Protein AF-0000000080309034 (afdb_homodimer)

Radius of gyration: 17.46 Å; Cα contacts (8 Å, |Δi|>4): 493; chains: 2; bounding box: 35×49×40 Å

InterPro domains:
  IPR032710 NTF2-like domain superfamily [SSF54427] (5-115)
  IPR037401 SnoaL-like domain [PF12680] (10-93)

Sequence (236 aa):
MDQPHADAFAREWIEAWNAQDLDRILAHWADECVFASPRIVTVMGDPSGTVRGKEALRAYWSRALASAPQLRFELDAVYVGVDCVVIGYRNHRGQRCAEWLRLDGEGRAVEGRASYAGMDQPHADAFAREWIEAWNAQDLDRILAHWADECVFASPRIVTVMGDPSGTVRGKEALRAYWSRALASAPQLRFELDAVYVGVDCVVIGYRNHRGQRCAEWLRLDGEGRAVEGRASYAG

Nearest PDB structures (foldseek):
  3h3h-assembly1_B  TM=9.645E-01  e=1.960E-16  Burkholderia thailandensis E264
  3h3h-assembly1_A  TM=9.516E-01  e=3.047E-16  Burkholderia thailandensis E264
  6hnn-assembly2_D  TM=7.877E-01  e=1.216E-06  Streptomyces antibioticus
  6hnm-assembly1_A  TM=7.679E-01  e=1.142E-06  Streptomyces antibioticus
  2xh9-assembly2_B  TM=5.880E-01  e=3.495E-02  Streptomyces clavuligerus

Foldseek 3Di:
DDDVVQVVVLVQCQVCVQVLPLVSNLVQADQFAKEAEPVCCVVVVDPVRMFTGSVSVSVVSVVVCVVCVPWHWAWDDWDDDDQKIWTWIAIPVRWIKIKIFRADPVNHGRYIYIDTDD/DDDVVQVVVLVQCQVCVQVLPLVSNLVQADQFAKEAEPVCCVVVVDPVRMDTGSVSVSVVSVVVCVVCVPWHWAWDDWDDDDQKIWTWIAIPVRWIKIKIFRADPVNHGRYIYIDTDD

Solvent-accessible surface area (backbone atoms only — not comparable to full-atom values): 11969 Å² total; per-residue (Å²): 117,56,47,71,60,50,48,51,51,50,50,51,50,43,49,22,55,50,65,67,35,63,69,61,50,51,66,45,40,34,66,73,26,36,39,31,22,57,60,38,28,71,75,68,66,38,86,79,15,62,43,64,28,44,67,49,44,49,55,51,51,52,53,54,48,70,73,36,86,71,55,37,60,44,85,70,48,56,21,46,24,64,53,29,38,37,42,31,29,28,39,70,83,65,43,44,35,39,36,41,32,35,38,48,99,85,66,24,27,40,34,38,39,38,21,39,38,111,118,55,49,70,60,50,48,52,50,50,50,50,51,43,49,22,56,50,64,65,35,63,69,61,50,52,65,44,40,33,66,74,24,38,39,31,21,57,61,39,27,72,75,69,66,37,85,78,15,63,42,64,28,44,68,50,44,49,56,51,50,52,52,53,48,69,75,37,82,72,56,36,63,44,84,70,50,57,21,47,25,62,54,30,38,37,43,30,28,28,40,70,84,65,44,44,34,38,38,40,32,36,38,47,98,85,66,23,27,40,33,36,39,37,23,39,39,110

Organism: NCBI:txid927083

Secondary structure (DSSP, 8-state):
--HHHHHHHHHHHHHHHHTT-HHHHHTTEEEEEEEE-HHHHHHH--TT-EEESHHHHHHHHHHHHHT-TT---EEEEEEE-SSEEEEEEE-TT--EEEEEEEE-TTS-EEEEEEEE--/--HHHHHHHHHHHHHHHHTT-HHHHHTTEEEEEEEE-HHHHHHH--TT-EEESHHHHHHHHHHHHHT-TT---EEEEEEE-SSEEEEEEE-TT--EEEEEEEE-TTS-EEEEEEEE--

pLDDT: mean 97.21, std 2.84, range [85.88, 98.94]

Structure (mmCIF, N/CA/C/O backbone):
data_AF-0000000080309034-model_v1
#
loop_
_entity.id
_entity.type
_entity.pdbx_description
1 polymer 'SnoaL-like domain-containing protein'
#
loop_
_atom_site.group_PDB
_atom_site.id
_atom_site.type_symbol
_atom_site.label_atom_id
_atom_site.label_alt_id
_atom_site.label_comp_id
_atom_site.label_asym_id
_atom_site.label_entity_id
_atom_site.label_seq_id
_atom_site.pdbx_PDB_ins_code
_atom_site.Cartn_x
_atom_site.Cartn_y
_atom_site.Cartn_z
_atom_site.occupancy
_atom_site.B_iso_or_equiv
_atom_site.auth_seq_id
_atom_site.auth_comp_id
_atom_site.auth_asym_id
_atom_site.auth_atom_id
_atom_site.pdbx_PDB_model_num
ATOM 1 N N . MET A 1 1 ? 14.969 0.553 -4.496 1 88.56 1 MET A N 1
ATOM 2 C CA . MET A 1 1 ? 15.406 0.792 -3.125 1 88.56 1 MET A CA 1
ATOM 3 C C . MET A 1 1 ? 15.469 -0.514 -2.34 1 88.56 1 MET A C 1
ATOM 5 O O . MET A 1 1 ? 14.586 -1.361 -2.465 1 88.56 1 MET A O 1
ATOM 9 N N . ASP A 1 2 ? 16.594 -0.602 -1.511 1 94.38 2 ASP A N 1
ATOM 10 C CA . ASP A 1 2 ? 16.688 -1.812 -0.7 1 94.38 2 ASP A CA 1
ATOM 11 C C . ASP A 1 2 ? 16.109 -1.584 0.696 1 94.38 2 ASP A C 1
ATOM 13 O O . ASP A 1 2 ? 15.695 -0.474 1.025 1 94.38 2 ASP A O 1
ATOM 17 N N . GLN A 1 3 ? 16.016 -2.627 1.528 1 97.44 3 GLN A N 1
ATOM 18 C CA . GLN A 1 3 ? 15.312 -2.611 2.807 1 97.44 3 GLN A CA 1
ATOM 19 C C . GLN A 1 3 ? 15.938 -1.611 3.771 1 97.44 3 GLN A C 1
ATOM 21 O O . GLN A 1 3 ? 15.234 -0.812 4.391 1 97.44 3 GLN A O 1
ATOM 26 N N . PRO A 1 4 ? 17.266 -1.543 3.912 1 97.69 4 PRO A N 1
ATOM 27 C CA . PRO A 1 4 ? 17.828 -0.576 4.852 1 97.69 4 PRO A CA 1
ATOM 28 C C . PRO A 1 4 ? 17.5 0.869 4.488 1 97.69 4 PRO A C 1
ATOM 30 O O . PRO A 1 4 ? 17.203 1.68 5.371 1 97.69 4 PRO A O 1
ATOM 33 N N . HIS A 1 5 ? 17.531 1.176 3.225 1 97.12 5 HIS A N 1
ATOM 34 C CA . HIS A 1 5 ? 17.188 2.527 2.791 1 97.12 5 HIS A CA 1
ATOM 35 C C . HIS A 1 5 ? 15.711 2.83 3.037 1 97.12 5 HIS A C 1
ATOM 37 O O . HIS A 1 5 ? 15.359 3.936 3.451 1 97.12 5 HIS A O 1
ATOM 43 N N . ALA A 1 6 ? 14.852 1.813 2.771 1 98.31 6 ALA A N 1
ATOM 44 C CA . ALA A 1 6 ? 13.422 1.987 3.025 1 98.31 6 ALA A CA 1
ATOM 45 C C . ALA A 1 6 ? 13.148 2.191 4.512 1 98.31 6 ALA A C 1
ATOM 47 O O . ALA A 1 6 ? 12.312 3.012 4.891 1 98.31 6 ALA A O 1
ATOM 48 N N . ASP A 1 7 ? 13.891 1.434 5.344 1 98.44 7 ASP A N 1
ATOM 49 C CA . ASP A 1 7 ? 13.734 1.577 6.789 1 98.44 7 ASP A CA 1
ATOM 50 C C . ASP A 1 7 ? 14.125 2.98 7.246 1 98.44 7 ASP A C 1
ATOM 52 O O . ASP A 1 7 ? 13.43 3.594 8.055 1 98.44 7 ASP A O 1
ATOM 56 N N . ALA A 1 8 ? 15.219 3.453 6.758 1 98.19 8 ALA A N 1
ATOM 57 C CA . ALA A 1 8 ? 15.672 4.793 7.113 1 98.19 8 ALA A CA 1
ATOM 58 C C . ALA A 1 8 ? 14.664 5.852 6.664 1 98.19 8 ALA A C 1
ATOM 60 O O . ALA A 1 8 ? 14.359 6.781 7.418 1 98.19 8 ALA A O 1
ATOM 61 N N . PHE A 1 9 ? 14.188 5.676 5.469 1 98.44 9 PHE A N 1
ATOM 62 C CA . PHE A 1 9 ? 13.172 6.574 4.941 1 98.44 9 PHE A CA 1
ATOM 63 C C . PHE A 1 9 ? 11.945 6.59 5.848 1 98.44 9 PHE A C 1
ATOM 65 O O . PHE A 1 9 ? 11.469 7.66 6.238 1 98.44 9 PHE A O 1
ATOM 72 N N . ALA A 1 10 ? 11.43 5.441 6.211 1 98.81 10 ALA A N 1
ATOM 73 C CA . ALA A 1 10 ? 10.219 5.324 7.02 1 98.81 10 ALA A CA 1
ATOM 74 C C . ALA A 1 10 ? 10.43 5.906 8.414 1 98.81 10 ALA A C 1
ATOM 76 O O . ALA A 1 10 ? 9.531 6.543 8.969 1 98.81 10 ALA A O 1
ATOM 77 N N . ARG A 1 11 ? 11.586 5.645 8.969 1 98.62 11 ARG A N 1
ATOM 78 C CA . ARG A 1 11 ? 11.875 6.199 10.289 1 98.62 11 ARG A CA 1
ATOM 79 C C . ARG A 1 11 ? 11.875 7.723 10.25 1 98.62 11 ARG A C 1
ATOM 81 O O . ARG A 1 11 ? 11.312 8.367 11.141 1 98.62 11 ARG A O 1
ATOM 88 N N . GLU A 1 12 ? 12.539 8.281 9.242 1 98.5 12 GLU A N 1
ATOM 89 C CA . GLU A 1 12 ? 12.539 9.727 9.094 1 98.5 12 GLU A CA 1
ATOM 90 C C . GLU A 1 12 ? 11.133 10.266 8.852 1 98.5 12 GLU A C 1
ATOM 92 O O . GLU A 1 12 ? 10.766 11.32 9.367 1 98.5 12 GLU A O 1
ATOM 97 N N . TRP A 1 13 ? 10.375 9.547 8.07 1 98.56 13 TRP A N 1
ATOM 98 C CA . TRP A 1 13 ? 8.977 9.883 7.82 1 98.56 13 TRP A CA 1
ATOM 99 C C . TRP A 1 13 ? 8.188 9.953 9.125 1 98.56 13 TRP A C 1
ATOM 101 O O . TRP A 1 13 ? 7.551 10.969 9.414 1 98.56 13 TRP A O 1
ATOM 111 N N . ILE A 1 14 ? 8.297 8.953 9.914 1 98.81 14 ILE A N 1
ATOM 112 C CA . ILE A 1 14 ? 7.594 8.875 11.195 1 98.81 14 ILE A CA 1
ATOM 113 C C . ILE A 1 14 ? 8.055 10.008 12.109 1 98.81 14 ILE A C 1
ATOM 115 O O . ILE A 1 14 ? 7.23 10.672 12.742 1 98.81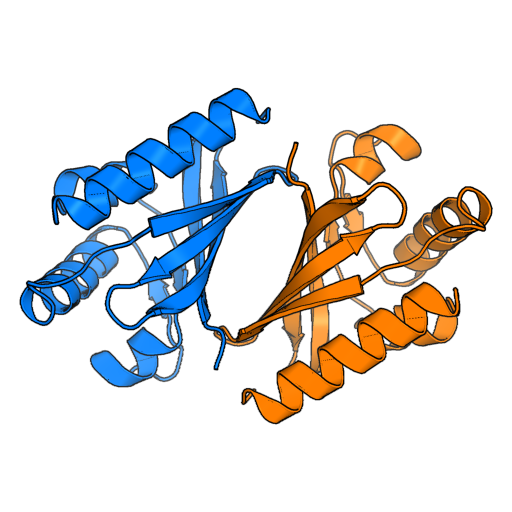 14 ILE A O 1
ATOM 119 N N . GLU A 1 15 ? 9.336 10.234 12.148 1 98.69 15 GLU A N 1
ATOM 120 C CA . GLU A 1 15 ? 9.883 11.281 13 1 98.69 15 GLU A CA 1
ATOM 121 C C . GLU A 1 15 ? 9.367 12.656 12.586 1 98.69 15 GLU A C 1
ATOM 123 O O . GLU A 1 15 ? 9.047 13.492 13.438 1 98.69 15 GLU A O 1
ATOM 128 N N . ALA A 1 16 ? 9.312 12.898 11.297 1 98.75 16 ALA A N 1
ATOM 129 C CA . ALA A 1 16 ? 8.828 14.188 10.805 1 98.75 16 ALA A CA 1
ATOM 130 C C . ALA A 1 16 ? 7.379 14.422 11.211 1 98.75 16 ALA A C 1
ATOM 132 O O . ALA A 1 16 ? 7.02 15.516 11.656 1 98.75 16 ALA A O 1
ATOM 133 N N . TRP A 1 17 ? 6.539 13.438 11.07 1 98.69 17 TRP A N 1
ATOM 134 C CA . TRP A 1 17 ? 5.137 13.539 11.461 1 98.69 17 TRP A CA 1
ATOM 135 C C . TRP A 1 17 ? 5.004 13.719 12.969 1 98.69 17 TRP A C 1
ATOM 137 O O . TRP A 1 17 ? 4.238 14.562 13.445 1 98.69 17 TRP A O 1
ATOM 147 N N . ASN A 1 18 ? 5.773 12.93 13.719 1 98.69 18 ASN A N 1
ATOM 148 C CA . ASN A 1 18 ? 5.699 13.008 15.18 1 98.69 18 ASN A CA 1
ATOM 149 C C . ASN A 1 18 ? 6.195 14.352 15.695 1 98.69 18 ASN A C 1
ATOM 151 O O . ASN A 1 18 ? 5.723 14.836 16.719 1 98.69 18 ASN A O 1
ATOM 155 N N . ALA A 1 19 ? 7.105 14.945 14.977 1 98.38 19 ALA A N 1
ATOM 156 C CA . ALA A 1 19 ? 7.586 16.281 15.312 1 98.38 19 ALA A CA 1
ATOM 157 C C . ALA A 1 19 ? 6.617 17.359 14.828 1 98.38 19 ALA A C 1
ATOM 159 O O . ALA A 1 19 ? 6.773 18.531 15.148 1 98.38 19 ALA A O 1
ATOM 160 N N . GLN A 1 20 ? 5.645 16.969 14.031 1 98.19 20 GLN A N 1
ATOM 161 C CA . GLN A 1 20 ? 4.711 17.875 13.367 1 98.19 20 GLN A CA 1
ATOM 162 C C . GLN A 1 20 ? 5.449 18.969 12.602 1 98.19 20 GLN A C 1
ATOM 164 O O . GLN A 1 20 ? 5.055 20.141 12.648 1 98.19 20 GLN A O 1
ATOM 169 N N . ASP A 1 21 ? 6.566 18.578 12.062 1 98.38 21 ASP A N 1
ATOM 170 C CA . ASP A 1 21 ? 7.402 19.469 11.266 1 98.38 21 ASP A CA 1
ATOM 171 C C . ASP A 1 21 ? 6.996 19.422 9.789 1 98.38 21 ASP A C 1
ATOM 173 O O . ASP A 1 21 ? 7.453 18.562 9.039 1 98.38 21 ASP A O 1
ATOM 177 N N . LEU A 1 22 ? 6.168 20.391 9.422 1 98.44 22 LEU A N 1
ATOM 178 C CA . LEU A 1 22 ? 5.551 20.391 8.102 1 98.44 22 LEU A CA 1
ATOM 179 C C . LEU A 1 22 ? 6.609 20.469 7.008 1 98.44 22 LEU A C 1
ATOM 181 O O . LEU A 1 22 ? 6.492 19.797 5.973 1 98.44 22 LEU A O 1
ATOM 185 N N . ASP A 1 23 ? 7.633 21.281 7.195 1 98.56 23 ASP A N 1
ATOM 186 C CA . ASP A 1 23 ? 8.695 21.391 6.195 1 98.56 23 ASP A CA 1
ATOM 187 C C . ASP A 1 23 ? 9.406 20.047 6.008 1 98.56 23 ASP A C 1
ATOM 189 O O . ASP A 1 23 ? 9.703 19.641 4.879 1 98.56 23 ASP A O 1
ATOM 193 N N . ARG A 1 24 ? 9.688 19.344 7.078 1 98.56 24 ARG A N 1
ATOM 194 C CA . ARG A 1 24 ? 10.328 18.031 7.008 1 98.56 24 ARG A CA 1
ATOM 195 C C . ARG A 1 24 ? 9.406 17.016 6.34 1 98.56 24 ARG A C 1
ATOM 197 O O . ARG A 1 24 ? 9.867 16.172 5.559 1 98.56 24 ARG A O 1
ATOM 204 N N . ILE A 1 25 ? 8.133 17.078 6.656 1 98.81 25 ILE A N 1
ATOM 205 C CA . ILE A 1 25 ? 7.152 16.188 6.031 1 98.81 25 ILE A CA 1
ATOM 206 C C . ILE A 1 25 ? 7.141 16.422 4.523 1 98.81 25 ILE A C 1
ATOM 208 O O . ILE A 1 25 ? 7.266 15.477 3.74 1 98.81 25 ILE A O 1
ATOM 212 N N . LEU A 1 26 ? 7.113 17.688 4.102 1 98.81 26 LEU A N 1
ATOM 213 C CA . LEU A 1 26 ? 6.965 18.047 2.691 1 98.81 26 LEU A CA 1
ATOM 214 C C . LEU A 1 26 ? 8.266 17.781 1.931 1 98.81 26 LEU A C 1
ATOM 216 O O . LEU A 1 26 ? 8.25 17.641 0.707 1 98.81 26 LEU A O 1
ATOM 220 N N . ALA A 1 27 ? 9.383 17.719 2.625 1 98.56 27 ALA A N 1
ATOM 221 C CA . ALA A 1 27 ? 10.672 17.453 1.987 1 98.56 27 ALA A CA 1
ATOM 222 C C . ALA A 1 27 ? 10.695 16.047 1.382 1 98.56 27 ALA A C 1
ATOM 224 O O . ALA A 1 27 ? 11.516 15.766 0.502 1 98.56 27 ALA A O 1
ATOM 225 N N . HIS A 1 28 ? 9.805 15.148 1.815 1 98.69 28 HIS A N 1
ATOM 226 C CA . HIS A 1 28 ? 9.727 13.797 1.273 1 98.69 28 HIS A CA 1
ATOM 227 C C . HIS A 1 28 ? 9.016 13.789 -0.076 1 98.69 28 HIS A C 1
ATOM 229 O O . HIS A 1 28 ? 8.969 12.758 -0.752 1 98.69 28 HIS A O 1
ATOM 235 N N . TRP A 1 29 ? 8.484 14.922 -0.47 1 98.88 29 TRP A N 1
ATOM 236 C CA . TRP A 1 29 ? 7.59 14.945 -1.622 1 98.88 29 TRP A CA 1
ATOM 237 C C . TRP A 1 29 ? 8.203 15.734 -2.773 1 98.88 29 TRP A C 1
ATOM 239 O O . TRP A 1 29 ? 8.898 16.734 -2.551 1 98.88 29 TRP A O 1
ATOM 249 N N . ALA A 1 30 ? 7.973 15.289 -3.994 1 98.88 30 ALA A N 1
ATOM 250 C CA . ALA A 1 30 ? 8.273 16.078 -5.188 1 98.88 30 ALA A CA 1
ATOM 251 C C . ALA A 1 30 ? 7.301 17.25 -5.332 1 98.88 30 ALA A C 1
ATOM 253 O O . ALA A 1 30 ? 6.211 17.234 -4.758 1 98.88 30 ALA A O 1
ATOM 254 N N . ASP A 1 31 ? 7.691 18.266 -6.117 1 98.38 31 ASP A N 1
ATOM 255 C CA . ASP A 1 31 ? 6.816 19.422 -6.312 1 98.38 31 ASP A CA 1
ATOM 256 C C . ASP A 1 31 ? 5.523 19.016 -7.016 1 98.38 31 ASP A C 1
ATOM 258 O O . ASP A 1 31 ? 4.441 19.469 -6.645 1 98.38 31 ASP A O 1
ATOM 262 N N . GLU A 1 32 ? 5.75 18.219 -8.039 1 98.5 32 GLU A N 1
ATOM 263 C CA . GLU A 1 32 ? 4.586 17.641 -8.695 1 98.5 32 GLU A CA 1
ATOM 264 C C . GLU A 1 32 ? 4.211 16.281 -8.086 1 98.5 32 GLU A C 1
ATOM 266 O O . GLU A 1 32 ? 4.879 15.281 -8.336 1 98.5 32 GLU A O 1
ATOM 271 N N . CYS A 1 33 ? 3.256 16.281 -7.246 1 98.81 33 CYS A N 1
ATOM 272 C CA . CYS A 1 33 ? 2.852 15.078 -6.527 1 98.81 33 CYS A CA 1
ATOM 273 C C . CYS A 1 33 ? 1.334 15 -6.398 1 98.81 33 CYS A C 1
ATOM 275 O O . CYS A 1 33 ? 0.634 15.977 -6.672 1 98.81 33 CYS A O 1
ATOM 277 N N . VAL A 1 34 ? 0.831 13.859 -6.156 1 98.81 34 VAL A N 1
ATOM 278 C CA . VAL A 1 34 ? -0.578 13.602 -5.879 1 98.81 34 VAL A CA 1
ATOM 279 C C . VAL A 1 34 ? -0.711 12.797 -4.586 1 98.81 34 VAL A C 1
ATOM 281 O O . VAL A 1 34 ? 0.05 11.859 -4.352 1 98.81 34 VAL A O 1
ATOM 284 N N . PHE A 1 35 ? -1.631 13.195 -3.744 1 98.81 35 PHE A N 1
ATOM 285 C CA . PHE A 1 35 ? -1.923 12.492 -2.498 1 98.81 35 PHE A CA 1
ATOM 286 C C . PHE A 1 35 ? -3.418 12.227 -2.363 1 98.81 35 PHE A C 1
ATOM 288 O O . PHE A 1 35 ? -4.234 13.117 -2.613 1 98.81 35 PHE A O 1
ATOM 295 N N . ALA A 1 36 ? -3.797 11.023 -2.025 1 98.56 36 ALA A N 1
ATOM 296 C CA . ALA A 1 36 ? -5.199 10.672 -1.816 1 98.56 36 ALA A CA 1
ATOM 297 C C . ALA A 1 36 ? -5.41 10.055 -0.437 1 98.56 36 ALA A C 1
ATOM 299 O O . ALA A 1 36 ? -4.582 9.273 0.033 1 98.56 36 ALA A O 1
ATOM 300 N N . SER A 1 37 ? -6.434 10.383 0.195 1 98.19 37 SER A N 1
ATOM 301 C CA . SER A 1 37 ? -6.82 9.867 1.503 1 98.19 37 SER A CA 1
ATOM 302 C C . SER A 1 37 ? -8.328 9.992 1.725 1 98.19 37 SER A C 1
ATOM 304 O O . SER A 1 37 ? -8.93 11.008 1.362 1 98.19 37 SER A O 1
ATOM 306 N N . PRO A 1 38 ? -8.906 8.984 2.379 1 96.75 38 PRO A N 1
ATOM 307 C CA . PRO A 1 38 ? -10.305 9.148 2.783 1 96.75 38 PRO A CA 1
ATOM 308 C C . PRO A 1 38 ? -10.516 10.352 3.699 1 96.75 38 PRO A C 1
ATOM 310 O O . PRO A 1 38 ? -11.609 10.922 3.725 1 96.75 38 PRO A O 1
ATOM 313 N N . ARG A 1 39 ? -9.492 10.734 4.387 1 95.75 39 ARG A N 1
ATOM 314 C CA . ARG A 1 39 ? -9.609 11.844 5.328 1 95.75 39 ARG A CA 1
ATOM 315 C C . ARG A 1 39 ? -9.797 13.164 4.594 1 95.75 39 ARG A C 1
ATOM 317 O O . ARG A 1 39 ? -10.383 14.102 5.137 1 95.75 39 ARG A O 1
ATOM 324 N N . ILE A 1 40 ? -9.281 13.258 3.383 1 96.56 40 ILE A N 1
ATOM 325 C CA . ILE A 1 40 ? -9.43 14.469 2.59 1 96.56 40 ILE A CA 1
ATOM 326 C C . ILE A 1 40 ? -10.906 14.695 2.268 1 96.56 40 ILE A C 1
ATOM 328 O O . ILE A 1 40 ? -11.391 15.828 2.281 1 96.56 40 ILE A O 1
ATOM 332 N N . VAL A 1 41 ? -11.609 13.625 2.004 1 88.62 41 VAL A N 1
ATOM 333 C CA . VAL A 1 41 ? -13.047 13.719 1.755 1 88.62 41 VAL A CA 1
ATOM 334 C C . VAL A 1 41 ? -13.742 14.305 2.98 1 88.62 41 VAL A C 1
ATOM 336 O O . VAL A 1 41 ? -14.555 15.227 2.857 1 88.62 41 VAL A O 1
ATOM 339 N N . THR A 1 42 ? -13.344 13.844 4.137 1 85.88 42 THR A N 1
ATOM 340 C CA . THR A 1 42 ? -14 14.242 5.379 1 85.88 42 THR A CA 1
ATOM 341 C C . THR A 1 42 ? -13.57 15.648 5.789 1 85.88 42 THR A C 1
ATOM 343 O O . THR A 1 42 ? -14.398 16.453 6.227 1 85.88 42 THR A O 1
ATOM 346 N N . VAL A 1 43 ? -12.305 15.969 5.652 1 85.88 43 VAL A N 1
ATOM 347 C CA . VAL A 1 43 ? -11.734 17.203 6.188 1 85.88 43 VAL A CA 1
ATOM 348 C C . VAL A 1 43 ? -12.008 18.359 5.223 1 85.88 43 VAL A C 1
ATOM 350 O O . VAL A 1 43 ? -12.336 19.469 5.648 1 85.88 43 VAL A O 1
ATOM 353 N N . MET A 1 44 ? -11.898 18.078 3.873 1 89 44 MET A N 1
ATOM 354 C CA . MET A 1 44 ? -11.961 19.156 2.887 1 89 44 MET A CA 1
ATOM 355 C C . MET A 1 44 ? -13.289 19.141 2.145 1 89 44 MET A C 1
ATOM 357 O O . MET A 1 44 ? -13.594 20.062 1.379 1 89 44 MET A O 1
ATOM 361 N N . GLY A 1 45 ? -14.07 18.094 2.34 1 88 45 GLY A N 1
ATOM 362 C CA . GLY A 1 45 ? -15.305 17.969 1.587 1 88 45 GLY A CA 1
ATOM 363 C C . GLY A 1 45 ? -15.078 17.75 0.102 1 88 45 GLY A C 1
ATOM 364 O O . GLY A 1 45 ? -15.953 18.062 -0.714 1 88 45 GLY A O 1
ATOM 365 N N . ASP A 1 46 ? -13.922 17.438 -0.325 1 91.94 46 ASP A N 1
ATOM 366 C CA . ASP A 1 46 ? -13.578 17.125 -1.711 1 91.94 46 ASP A CA 1
ATOM 367 C C . ASP A 1 46 ? -13.836 15.648 -2.02 1 91.94 46 ASP A C 1
ATOM 369 O O . ASP A 1 46 ? -13.086 14.781 -1.568 1 91.94 46 ASP A O 1
ATOM 373 N N . PRO A 1 47 ? -14.766 15.344 -2.83 1 91.56 47 PRO A N 1
ATOM 374 C CA . PRO A 1 47 ? -15.156 13.945 -3.049 1 91.56 47 PRO A CA 1
ATOM 375 C C . PRO A 1 47 ? -14.07 13.141 -3.76 1 91.56 47 PRO A C 1
ATOM 377 O O . PRO A 1 47 ? -14.094 11.906 -3.717 1 91.56 47 PRO A O 1
ATOM 380 N N . SER A 1 48 ? -13.141 13.773 -4.438 1 94.56 48 SER A N 1
ATOM 381 C CA . SER A 1 48 ? -12.07 13.047 -5.102 1 94.56 48 SER A CA 1
ATOM 382 C C . SER A 1 48 ? -11.117 12.422 -4.09 1 94.56 48 SER A C 1
ATOM 384 O O . SER A 1 48 ? -10.398 11.477 -4.41 1 94.56 48 SER A O 1
ATOM 386 N N . GLY A 1 49 ? -11.102 13.039 -2.896 1 97.88 49 GLY A N 1
ATOM 387 C CA . GLY A 1 49 ? -10.164 12.594 -1.875 1 97.88 49 GLY A CA 1
ATOM 388 C C . GLY A 1 49 ? -8.711 12.805 -2.258 1 97.88 49 GLY A C 1
ATOM 389 O O . GLY A 1 49 ? -7.832 12.086 -1.783 1 97.88 49 GLY A O 1
ATOM 390 N N . THR A 1 50 ? -8.539 13.734 -3.164 1 98.19 50 THR A N 1
ATOM 391 C CA . THR A 1 50 ? -7.215 13.867 -3.754 1 98.19 50 THR A CA 1
ATOM 392 C C . THR A 1 50 ? -6.734 15.312 -3.695 1 98.19 50 THR A C 1
ATOM 394 O O . THR A 1 50 ? -7.512 16.234 -3.928 1 98.19 50 THR A O 1
ATOM 397 N N . VAL A 1 51 ? -5.488 15.477 -3.287 1 98.19 51 VAL A N 1
ATOM 398 C CA . VAL A 1 51 ? -4.777 16.75 -3.32 1 98.19 51 VAL A CA 1
ATOM 399 C C . VAL A 1 51 ? -3.637 16.688 -4.332 1 98.19 51 VAL A C 1
ATOM 401 O O . VAL A 1 51 ? -2.9 15.695 -4.379 1 98.19 51 VAL A O 1
ATOM 404 N N . ARG A 1 52 ? -3.475 17.766 -5.125 1 98.5 52 ARG A N 1
ATOM 405 C CA . ARG A 1 52 ? -2.426 17.797 -6.141 1 98.5 52 ARG A CA 1
ATOM 406 C C . ARG A 1 52 ? -1.469 18.953 -5.914 1 98.5 52 ARG A C 1
ATOM 408 O O . ARG A 1 52 ? -1.902 20.094 -5.723 1 98.5 52 ARG A O 1
ATOM 415 N N . GLY A 1 53 ? -0.163 18.547 -5.93 1 98.69 53 GLY A N 1
ATOM 416 C CA . GLY A 1 53 ? 0.89 19.547 -5.801 1 98.69 53 GLY A CA 1
ATOM 417 C C . GLY A 1 53 ? 1.318 19.781 -4.363 1 98.69 53 GLY A C 1
ATOM 418 O O . GLY A 1 53 ? 0.501 19.688 -3.445 1 98.69 53 GLY A O 1
ATOM 419 N N . LYS A 1 54 ? 2.545 20.172 -4.227 1 98.44 54 LYS A N 1
ATOM 420 C CA . LYS A 1 54 ? 3.154 20.297 -2.906 1 98.44 54 LYS A CA 1
ATOM 421 C C . LYS A 1 54 ? 2.537 21.453 -2.123 1 98.44 54 LYS A C 1
ATOM 423 O O . LYS A 1 54 ? 2.357 21.359 -0.908 1 98.44 54 LYS A O 1
ATOM 428 N N . GLU A 1 55 ? 2.197 22.5 -2.725 1 98.06 55 GLU A N 1
ATOM 429 C CA . GLU A 1 55 ? 1.6 23.641 -2.031 1 98.06 55 GLU A CA 1
ATOM 430 C C . GLU A 1 55 ? 0.216 23.297 -1.489 1 98.06 55 GLU A C 1
ATOM 432 O O . GLU A 1 55 ? -0.144 23.703 -0.383 1 98.06 55 GLU A O 1
ATOM 437 N N . ALA A 1 56 ? -0.55 22.594 -2.299 1 97.75 56 ALA A N 1
ATOM 438 C CA . ALA A 1 56 ? -1.856 22.141 -1.829 1 97.75 56 ALA A CA 1
ATOM 439 C C . ALA A 1 56 ? -1.714 21.156 -0.668 1 97.75 56 ALA A C 1
ATOM 441 O O . ALA A 1 56 ? -2.516 21.172 0.27 1 97.75 56 ALA A O 1
ATOM 442 N N . LEU A 1 57 ? -0.702 20.297 -0.721 1 98.19 57 LEU A N 1
ATOM 443 C CA . LEU A 1 57 ? -0.425 19.391 0.394 1 98.19 57 LEU A CA 1
ATOM 444 C C . LEU A 1 57 ? -0.087 20.188 1.655 1 98.19 57 LEU A C 1
ATOM 446 O O . LEU A 1 57 ? -0.542 19.844 2.748 1 98.19 57 LEU A O 1
ATOM 450 N N . ARG A 1 58 ? 0.736 21.234 1.47 1 98.44 58 ARG A N 1
ATOM 451 C CA . ARG A 1 58 ? 1.065 22.094 2.605 1 98.44 58 ARG A CA 1
ATOM 452 C C . ARG A 1 58 ? -0.198 22.625 3.268 1 98.44 58 ARG A C 1
ATOM 454 O O . ARG A 1 58 ? -0.335 22.578 4.492 1 98.44 58 ARG A O 1
ATOM 461 N N . ALA A 1 59 ? -1.057 23.125 2.449 1 97.25 59 ALA A N 1
ATOM 462 C CA . ALA A 1 59 ? -2.291 23.688 2.982 1 97.25 59 ALA A CA 1
ATOM 463 C C . ALA A 1 59 ? -3.117 22.641 3.707 1 97.25 59 ALA A C 1
ATOM 465 O O . ALA A 1 59 ? -3.604 22.875 4.816 1 97.25 59 ALA A O 1
ATOM 466 N N . TYR A 1 60 ? -3.273 21.531 3.148 1 97.44 60 TYR A N 1
ATOM 467 C CA . TYR A 1 60 ? -4.07 20.453 3.719 1 97.44 60 TYR A CA 1
ATOM 468 C C . TYR A 1 60 ? -3.465 19.969 5.027 1 97.44 60 TYR A C 1
ATOM 470 O O . TYR A 1 60 ? -4.156 19.875 6.043 1 97.44 60 TYR A O 1
ATOM 478 N N . TRP A 1 61 ? -2.141 19.609 5.035 1 97.62 61 TRP A N 1
ATOM 479 C CA . TRP A 1 61 ? -1.52 19.016 6.211 1 97.62 61 TRP A CA 1
ATOM 480 C C . TRP A 1 61 ? -1.312 20.062 7.305 1 97.62 61 TRP A C 1
ATOM 482 O O . TRP A 1 61 ? -1.261 19.719 8.492 1 97.62 61 TRP A O 1
ATOM 492 N N . SER A 1 62 ? -1.16 21.344 6.895 1 96.94 62 SER A N 1
ATOM 493 C CA . SER A 1 62 ? -1.157 22.406 7.91 1 96.94 62 SER A CA 1
ATOM 494 C C . SER A 1 62 ? -2.443 22.375 8.727 1 96.94 62 SER A C 1
ATOM 496 O O . SER A 1 62 ? -2.402 22.438 9.961 1 96.94 62 SER A O 1
ATOM 498 N N . ARG A 1 63 ? -3.537 22.234 8.062 1 94.75 63 ARG A N 1
ATOM 499 C CA . ARG A 1 63 ? -4.828 22.172 8.734 1 94.75 63 ARG A CA 1
ATOM 500 C C . ARG A 1 63 ? -4.961 20.891 9.555 1 94.75 63 ARG A C 1
ATOM 502 O O . ARG A 1 63 ? -5.43 20.922 10.688 1 94.75 63 ARG A O 1
ATOM 509 N N . ALA A 1 64 ? -4.609 19.781 8.969 1 94.25 64 ALA A N 1
ATOM 510 C CA . ALA A 1 64 ? -4.707 18.5 9.641 1 94.25 64 ALA A CA 1
ATOM 511 C C . ALA A 1 64 ? -3.885 18.484 10.93 1 94.25 64 ALA A C 1
ATOM 513 O O . ALA A 1 64 ? -4.363 18.031 11.969 1 94.25 64 ALA A O 1
ATOM 514 N N . LEU A 1 65 ? -2.652 18.969 10.844 1 96 65 LEU A N 1
ATOM 515 C CA . LEU A 1 65 ? -1.768 18.969 12.008 1 96 65 LEU A CA 1
ATOM 516 C C . LEU A 1 65 ? -2.281 19.922 13.078 1 96 65 LEU A C 1
ATOM 518 O O . LEU A 1 65 ? -2.18 19.625 14.273 1 96 65 LEU A O 1
ATOM 522 N N . ALA A 1 66 ? -2.842 21.062 12.656 1 95.19 66 ALA A N 1
ATOM 523 C CA . ALA A 1 66 ? -3.4 22.016 13.609 1 95.19 66 ALA A CA 1
ATOM 524 C C . ALA A 1 66 ? -4.539 21.391 14.406 1 95.19 66 ALA A C 1
ATOM 526 O O . ALA A 1 66 ? -4.738 21.719 15.578 1 95.19 66 ALA A O 1
ATOM 527 N N . SER A 1 67 ? -5.234 20.516 13.836 1 92.88 67 SER A N 1
ATOM 528 C CA . SER A 1 67 ? -6.398 19.906 14.469 1 92.88 67 SER A CA 1
ATOM 529 C C . SER A 1 67 ? -6 18.672 15.281 1 92.88 67 SER A C 1
ATOM 531 O O . SER A 1 67 ? -6.824 18.109 16 1 92.88 67 SER A O 1
ATOM 533 N N . ALA A 1 68 ? -4.793 18.234 15.242 1 94.25 68 ALA A N 1
ATOM 534 C CA . ALA A 1 68 ? -4.348 17.016 15.906 1 94.25 68 ALA A CA 1
ATOM 535 C C . ALA A 1 68 ? -3.033 17.234 16.641 1 94.25 68 ALA A C 1
ATOM 537 O O . ALA A 1 68 ? -2.029 16.578 16.344 1 94.25 68 ALA A O 1
ATOM 538 N N . PRO A 1 69 ? -3.008 18.062 17.688 1 94.06 69 PRO A N 1
ATOM 539 C CA . PRO A 1 69 ? -1.772 18.328 18.422 1 94.06 69 PRO A CA 1
ATOM 540 C C . PRO A 1 69 ? -1.224 17.094 19.125 1 94.06 69 PRO A C 1
ATOM 542 O O . PRO A 1 69 ? -0.053 17.062 19.516 1 94.06 69 PRO A O 1
ATOM 545 N N . GLN A 1 70 ? -2.076 16.078 19.234 1 96.19 70 GLN A N 1
ATOM 546 C CA . GLN A 1 70 ? -1.683 14.867 19.922 1 96.19 70 GLN A CA 1
ATOM 547 C C . GLN A 1 70 ? -1.247 13.789 18.938 1 96.19 70 GLN A C 1
ATOM 549 O O . GLN A 1 70 ? -1.058 12.625 19.312 1 96.19 70 GLN A O 1
ATOM 554 N N . LEU A 1 71 ? -1.072 14.125 17.734 1 97.56 71 LEU A N 1
ATOM 555 C CA . LEU A 1 71 ? -0.738 13.156 16.703 1 97.56 71 LEU A CA 1
ATOM 556 C C . LEU A 1 71 ? 0.54 12.398 17.047 1 97.56 71 LEU A C 1
ATOM 558 O O . LEU A 1 71 ? 1.537 13.008 17.438 1 97.56 71 LEU A O 1
ATOM 562 N N . ARG A 1 72 ? 0.491 11.086 16.875 1 98.56 72 ARG A N 1
ATOM 563 C CA . ARG A 1 72 ? 1.63 10.195 17.062 1 98.56 72 ARG A CA 1
ATOM 564 C C . ARG A 1 72 ? 1.51 8.953 16.188 1 98.56 72 ARG A C 1
ATOM 566 O O . ARG A 1 72 ? 0.458 8.312 16.156 1 98.56 72 ARG A O 1
ATOM 573 N N . PHE A 1 73 ? 2.549 8.695 15.539 1 98.75 73 PHE A N 1
ATOM 574 C CA . PHE A 1 73 ? 2.645 7.48 14.742 1 98.75 73 PHE A CA 1
ATOM 575 C C . PHE A 1 73 ? 3.666 6.52 15.352 1 98.75 73 PHE A C 1
ATOM 577 O O . PHE A 1 73 ? 4.738 6.941 15.789 1 98.75 73 PHE A O 1
ATOM 584 N N . GLU A 1 74 ? 3.32 5.332 15.453 1 98.81 74 GLU A N 1
ATOM 585 C CA . GLU A 1 74 ? 4.238 4.254 15.812 1 98.81 74 GLU A CA 1
ATOM 586 C C . GLU A 1 74 ? 4.461 3.309 1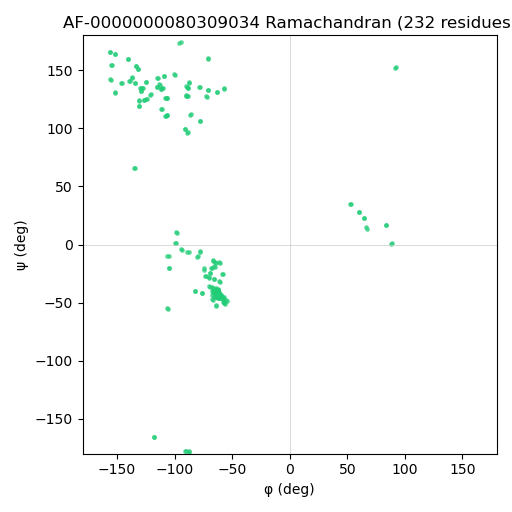4.633 1 98.81 74 GLU A C 1
ATOM 588 O O . GLU A 1 74 ? 3.52 2.672 14.156 1 98.81 74 GLU A O 1
ATOM 593 N N . LEU A 1 75 ? 5.688 3.268 14.18 1 98.81 75 LEU A N 1
ATOM 594 C CA . LEU A 1 75 ? 6.039 2.453 13.023 1 98.81 75 LEU A CA 1
ATOM 595 C C . LEU A 1 75 ? 5.805 0.973 13.305 1 98.81 75 LEU A C 1
ATOM 597 O O . LEU A 1 75 ? 6.172 0.477 14.375 1 98.81 75 LEU A O 1
ATOM 601 N N . ASP A 1 76 ? 5.152 0.298 12.438 1 98.5 76 ASP A N 1
ATOM 602 C CA . ASP A 1 76 ? 4.898 -1.133 12.562 1 98.5 76 ASP A CA 1
ATOM 603 C C . ASP A 1 76 ? 5.766 -1.937 11.602 1 98.5 76 ASP A C 1
ATOM 605 O O . ASP A 1 76 ? 6.52 -2.818 12.016 1 98.5 76 ASP A O 1
ATOM 609 N N . ALA A 1 77 ? 5.695 -1.631 10.32 1 98.31 77 ALA A N 1
ATOM 610 C CA . ALA A 1 77 ? 6.43 -2.385 9.312 1 98.31 77 ALA A CA 1
ATOM 611 C C . ALA A 1 77 ? 6.703 -1.528 8.078 1 98.31 77 ALA A C 1
ATOM 613 O O . ALA A 1 77 ? 6.02 -0.526 7.848 1 98.31 77 ALA A O 1
ATOM 614 N N . VAL A 1 78 ? 7.754 -1.864 7.359 1 98.88 78 VAL A N 1
ATOM 615 C CA . VAL A 1 78 ? 8.133 -1.229 6.105 1 98.88 78 VAL A CA 1
ATOM 616 C C . VAL A 1 78 ? 8.25 -2.285 5.004 1 98.88 78 VAL A C 1
ATOM 618 O O . VAL A 1 78 ? 8.938 -3.293 5.172 1 98.88 78 VAL A O 1
ATOM 621 N N . TYR A 1 79 ? 7.539 -2.088 3.9 1 98.88 79 TYR A N 1
ATOM 622 C CA . TYR A 1 79 ? 7.527 -3.012 2.771 1 98.88 79 TYR A CA 1
ATOM 623 C C . TYR A 1 79 ? 8.125 -2.363 1.529 1 98.88 79 TYR A C 1
ATOM 625 O O . TYR A 1 79 ? 7.773 -1.232 1.183 1 98.88 79 TYR A O 1
ATOM 633 N N . VAL A 1 80 ? 8.945 -3.074 0.853 1 98.69 80 VAL A N 1
ATOM 634 C CA . VAL A 1 80 ? 9.625 -2.547 -0.325 1 98.69 80 VAL A CA 1
ATOM 635 C C . VAL A 1 80 ? 9.023 -3.156 -1.588 1 98.69 80 VAL A C 1
ATOM 637 O O . VAL A 1 80 ? 8.859 -4.375 -1.681 1 98.69 80 VAL A O 1
ATOM 640 N N . GLY A 1 81 ? 8.586 -2.262 -2.529 1 98.25 81 GLY A N 1
ATOM 641 C CA . GLY A 1 81 ? 8.125 -2.658 -3.848 1 98.25 81 GLY A CA 1
ATOM 642 C C . GLY A 1 81 ? 8.969 -2.098 -4.973 1 98.25 81 GLY A C 1
ATOM 643 O O . GLY A 1 81 ? 10.125 -1.728 -4.762 1 98.25 81 GLY A O 1
ATOM 644 N N . VAL A 1 82 ? 8.406 -2.186 -6.164 1 97.38 82 VAL A N 1
ATOM 645 C CA . VAL A 1 82 ? 9.07 -1.592 -7.32 1 97.38 82 VAL A CA 1
ATOM 646 C C . VAL A 1 82 ? 8.844 -0.081 -7.324 1 97.38 82 VAL A C 1
ATOM 648 O O . VAL A 1 82 ? 7.727 0.387 -7.535 1 97.38 82 VAL A O 1
ATOM 651 N N . ASP A 1 83 ? 9.852 0.66 -7 1 96.56 83 ASP A N 1
ATOM 652 C CA . ASP A 1 83 ? 9.828 2.119 -6.961 1 96.56 83 ASP A CA 1
ATOM 653 C C . ASP A 1 83 ? 8.789 2.629 -5.965 1 96.56 83 ASP A C 1
ATOM 655 O O . ASP A 1 83 ? 8.148 3.658 -6.195 1 96.56 83 ASP A O 1
ATOM 659 N N . CYS A 1 84 ? 8.523 1.858 -4.969 1 98.3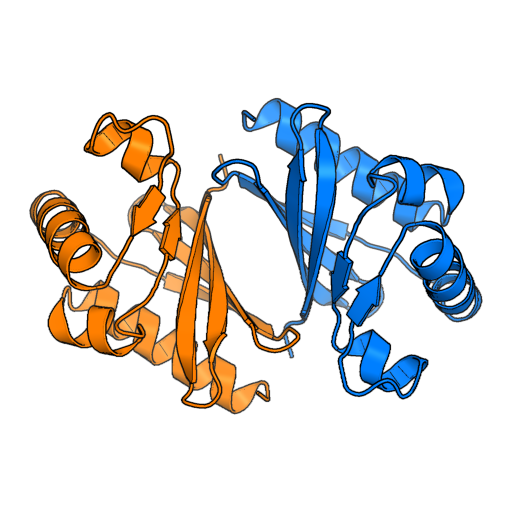8 84 CYS A N 1
ATOM 660 C CA . CYS A 1 84 ? 7.543 2.27 -3.971 1 98.38 84 CYS A CA 1
ATOM 661 C C . CYS A 1 84 ? 7.852 1.648 -2.615 1 98.38 84 CYS A C 1
ATOM 663 O O . CYS A 1 84 ? 8.672 0.732 -2.518 1 98.38 84 CYS A O 1
ATOM 665 N N . VAL A 1 85 ? 7.242 2.209 -1.627 1 98.81 85 VAL A N 1
ATOM 666 C CA . VAL A 1 85 ? 7.285 1.7 -0.26 1 98.81 85 VAL A CA 1
ATOM 667 C C . VAL A 1 85 ? 5.891 1.764 0.359 1 98.81 85 VAL A C 1
ATOM 669 O O . VAL A 1 85 ? 5.086 2.629 0.006 1 98.81 85 VAL A O 1
ATOM 672 N N . VAL A 1 86 ? 5.559 0.796 1.158 1 98.94 86 VAL A N 1
ATOM 673 C CA . VAL A 1 86 ? 4.414 0.87 2.061 1 98.94 86 VAL A CA 1
ATOM 674 C C . VAL A 1 86 ? 4.898 1.023 3.5 1 98.94 86 VAL A C 1
ATOM 676 O O . VAL A 1 86 ? 5.719 0.235 3.973 1 98.94 86 VAL A O 1
ATOM 679 N N . ILE A 1 87 ? 4.434 2.002 4.148 1 98.94 87 ILE A N 1
ATOM 680 C CA . ILE A 1 87 ? 4.742 2.244 5.555 1 98.94 87 ILE A CA 1
ATOM 681 C C . ILE A 1 87 ? 3.52 1.929 6.414 1 98.94 87 ILE A C 1
ATOM 683 O O . ILE A 1 87 ? 2.498 2.613 6.328 1 98.94 87 ILE A O 1
ATOM 687 N N . GLY A 1 88 ? 3.629 0.854 7.184 1 98.88 88 GLY A N 1
ATOM 688 C CA . GLY A 1 88 ? 2.617 0.542 8.18 1 98.88 88 GLY A CA 1
ATOM 689 C C . GLY A 1 88 ? 2.891 1.184 9.531 1 98.88 88 GLY A C 1
ATOM 690 O O . GLY A 1 88 ? 4.027 1.174 10.008 1 98.88 88 GLY A O 1
ATOM 691 N N . TYR A 1 89 ? 1.862 1.735 10.102 1 98.88 89 TYR A N 1
ATOM 692 C CA . TYR A 1 89 ? 2.021 2.371 11.406 1 98.88 89 TYR A CA 1
ATOM 693 C C . TYR A 1 89 ? 0.696 2.416 12.156 1 98.88 89 TYR A C 1
ATOM 695 O O . TYR A 1 89 ? -0.358 2.125 11.586 1 98.88 89 TYR A O 1
ATOM 703 N N . ARG A 1 90 ? 0.771 2.686 13.438 1 98.62 90 ARG A N 1
ATOM 704 C CA . ARG A 1 90 ? -0.385 2.959 14.289 1 98.62 90 ARG A CA 1
ATOM 705 C C . ARG A 1 90 ? -0.418 4.422 14.711 1 98.62 90 ARG A C 1
ATOM 707 O O . ARG A 1 90 ? 0.617 5 15.055 1 98.62 90 ARG A O 1
ATOM 714 N N . ASN A 1 91 ? -1.623 5.023 14.609 1 98.12 91 ASN A N 1
ATOM 715 C CA . ASN A 1 91 ? -1.725 6.406 15.055 1 98.12 91 ASN A CA 1
ATOM 716 C C . ASN A 1 91 ? -2.113 6.496 16.531 1 98.12 91 ASN A C 1
ATOM 718 O O . ASN A 1 91 ? -2.238 5.473 17.203 1 98.12 91 ASN A O 1
ATOM 722 N N . HIS A 1 92 ? -2.297 7.738 17.062 1 97.12 92 HIS A N 1
ATOM 723 C CA . HIS A 1 92 ? -2.49 8.008 18.484 1 97.12 92 HIS A CA 1
ATOM 724 C C . HIS A 1 92 ? -3.812 7.43 18.984 1 97.12 92 HIS A C 1
ATOM 726 O O . HIS A 1 92 ? -4.02 7.293 20.188 1 97.12 92 HIS A O 1
ATOM 732 N N . ARG A 1 93 ? -4.695 7.039 18.062 1 95.38 93 ARG A N 1
ATOM 733 C CA . ARG A 1 93 ? -5.965 6.426 18.422 1 95.38 93 ARG A CA 1
ATOM 734 C C . ARG A 1 93 ? -5.863 4.902 18.406 1 95.38 93 ARG A C 1
ATOM 736 O O . ARG A 1 93 ? -6.863 4.207 18.594 1 95.38 93 ARG A O 1
ATOM 743 N N . GLY A 1 94 ? -4.738 4.414 18.016 1 97.12 94 GLY A N 1
ATOM 744 C CA . GLY A 1 94 ? -4.523 2.979 17.938 1 97.12 94 GLY A CA 1
ATOM 745 C C . GLY A 1 94 ? -4.938 2.385 16.609 1 97.12 94 GLY A C 1
ATOM 746 O O . GLY A 1 94 ? -4.855 1.17 16.406 1 97.12 94 GLY A O 1
ATOM 747 N N . GLN A 1 95 ? -5.402 3.256 15.758 1 98.06 95 GLN A N 1
ATOM 748 C CA . GLN A 1 95 ? -5.82 2.775 14.445 1 98.06 95 GLN A CA 1
ATOM 749 C C . GLN A 1 95 ? -4.617 2.359 13.602 1 98.06 95 GLN A C 1
ATOM 751 O O . GLN A 1 95 ? -3.629 3.094 13.508 1 98.06 95 GLN A O 1
ATOM 756 N N . ARG A 1 96 ? -4.719 1.211 13 1 98.69 96 ARG A N 1
ATOM 757 C CA . ARG A 1 96 ? -3.688 0.778 12.062 1 98.69 96 ARG A CA 1
ATOM 758 C C . ARG A 1 96 ? -3.85 1.469 10.711 1 98.69 96 ARG A C 1
ATOM 760 O O . ARG A 1 96 ? -4.961 1.572 10.188 1 98.69 96 ARG A O 1
ATOM 767 N N . CYS A 1 97 ? -2.711 1.949 10.141 1 98.81 97 CYS A N 1
ATOM 768 C CA . CYS A 1 97 ? -2.678 2.689 8.891 1 98.81 97 CYS A CA 1
ATOM 769 C C . CYS A 1 97 ? -1.606 2.133 7.957 1 98.81 97 CYS A C 1
ATOM 771 O O . CYS A 1 97 ? -0.635 1.527 8.414 1 98.81 97 CYS A O 1
ATOM 773 N N . ALA A 1 98 ? -1.82 2.268 6.73 1 98.88 98 ALA A N 1
ATOM 774 C CA . ALA A 1 98 ? -0.839 1.952 5.695 1 98.88 98 ALA A CA 1
ATOM 775 C C . ALA A 1 98 ? -0.712 3.094 4.691 1 98.88 98 ALA A C 1
ATOM 777 O O . ALA A 1 98 ? -1.706 3.521 4.098 1 98.88 98 ALA A O 1
ATOM 778 N N . GLU A 1 99 ? 0.511 3.613 4.512 1 98.81 99 GLU A N 1
ATOM 779 C CA . GLU A 1 99 ? 0.841 4.637 3.525 1 98.81 99 GLU A CA 1
ATOM 780 C C . GLU A 1 99 ? 1.629 4.047 2.359 1 98.81 99 GLU A C 1
ATOM 782 O O . GLU A 1 99 ? 2.752 3.57 2.541 1 98.81 99 GLU A O 1
ATOM 787 N N . TRP A 1 100 ? 0.996 3.992 1.168 1 98.94 100 TRP A N 1
ATOM 788 C CA . TRP A 1 100 ? 1.719 3.623 -0.044 1 98.94 100 TRP A CA 1
ATOM 789 C C . TRP A 1 100 ? 2.305 4.855 -0.726 1 98.94 100 TRP A C 1
ATOM 791 O O . TRP A 1 100 ? 1.602 5.844 -0.949 1 98.94 100 TRP A O 1
ATOM 801 N N . LEU A 1 101 ? 3.598 4.84 -1.028 1 98.94 101 LEU A N 1
ATOM 802 C CA . LEU A 1 101 ? 4.293 5.938 -1.691 1 98.94 101 LEU A CA 1
ATOM 803 C C . LEU A 1 101 ? 5.031 5.441 -2.932 1 98.94 101 LEU A C 1
ATOM 805 O O . LEU A 1 101 ? 5.824 4.5 -2.854 1 98.94 101 LEU A O 1
ATOM 809 N N . ARG A 1 102 ? 4.75 6.039 -4.078 1 98.81 102 ARG A N 1
ATOM 810 C CA . ARG A 1 102 ? 5.613 5.875 -5.242 1 98.81 102 ARG A CA 1
ATOM 811 C C . ARG A 1 102 ? 6.723 6.918 -5.258 1 98.81 102 ARG A C 1
ATOM 813 O O . ARG A 1 102 ? 6.453 8.117 -5.148 1 98.81 102 ARG A O 1
ATOM 820 N N . LEU A 1 103 ? 7.895 6.488 -5.379 1 98.62 103 LEU A N 1
ATOM 821 C CA . LEU A 1 103 ? 9.047 7.375 -5.266 1 98.62 103 LEU A CA 1
ATOM 822 C C . LEU A 1 103 ? 9.719 7.578 -6.621 1 98.62 103 LEU A C 1
ATOM 824 O O . LEU A 1 103 ? 9.805 6.641 -7.422 1 98.62 103 LEU A O 1
ATOM 828 N N . ASP A 1 104 ? 10.227 8.797 -6.836 1 98.12 104 ASP A N 1
ATOM 829 C CA . ASP A 1 104 ? 10.984 9.062 -8.055 1 98.12 104 ASP A CA 1
ATOM 830 C C . ASP A 1 104 ? 12.461 8.719 -7.871 1 98.12 104 ASP A C 1
ATOM 832 O O . ASP A 1 104 ? 12.844 8.133 -6.855 1 98.12 104 ASP A O 1
ATOM 836 N N . GLY A 1 105 ? 13.234 8.945 -8.883 1 95.25 105 GLY A N 1
ATOM 837 C CA . GLY A 1 105 ? 14.641 8.578 -8.891 1 95.25 105 GLY A CA 1
ATOM 838 C C . GLY A 1 105 ? 1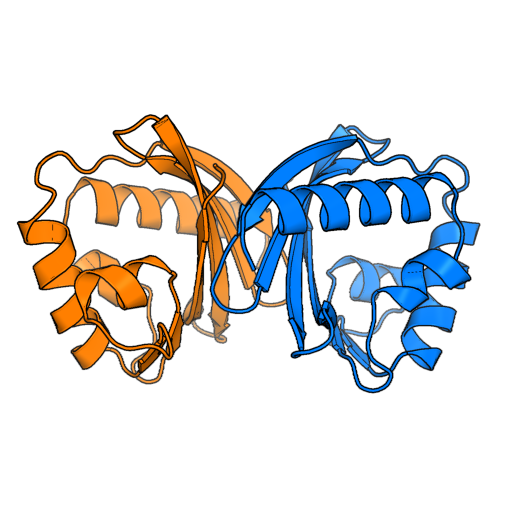5.438 9.273 -7.801 1 95.25 105 GLY A C 1
ATOM 839 O O . GLY A 1 105 ? 16.547 8.836 -7.461 1 95.25 105 GLY A O 1
ATOM 840 N N . GLU A 1 106 ? 14.891 10.344 -7.188 1 96.19 106 GLU A N 1
ATOM 841 C CA . GLU A 1 106 ? 15.555 11.094 -6.125 1 96.19 106 GLU A CA 1
ATOM 842 C C . GLU A 1 106 ? 15.039 10.688 -4.75 1 96.19 106 GLU A C 1
ATOM 844 O O . GLU A 1 106 ? 15.398 11.289 -3.74 1 96.19 106 GLU A O 1
ATOM 849 N N . GLY A 1 107 ? 14.148 9.75 -4.754 1 97.19 107 GLY A N 1
ATOM 850 C CA . GLY A 1 107 ? 13.625 9.258 -3.488 1 97.19 107 GLY A CA 1
ATOM 851 C C . GLY A 1 107 ? 12.5 10.117 -2.936 1 97.19 107 GLY A C 1
ATOM 852 O O . GLY A 1 107 ? 12.211 10.07 -1.74 1 97.19 107 GLY A O 1
ATOM 853 N N . ARG A 1 108 ? 11.93 10.93 -3.756 1 98.62 108 ARG A N 1
ATOM 854 C CA . ARG A 1 108 ? 10.805 11.75 -3.32 1 98.62 108 ARG A CA 1
ATOM 855 C C . ARG A 1 108 ? 9.477 11.148 -3.777 1 98.62 108 ARG A C 1
ATOM 857 O O . ARG A 1 108 ? 9.391 10.586 -4.871 1 98.62 108 ARG A O 1
ATOM 864 N N . ALA A 1 109 ? 8.445 11.312 -2.973 1 98.88 109 ALA A N 1
ATOM 865 C CA . ALA A 1 109 ? 7.125 10.789 -3.305 1 98.88 109 ALA A CA 1
ATOM 866 C C . ALA A 1 109 ? 6.48 11.594 -4.426 1 98.88 109 ALA A C 1
ATOM 868 O O . ALA A 1 109 ? 6.395 12.82 -4.34 1 98.88 109 ALA A O 1
ATOM 869 N N . VAL A 1 110 ? 6.051 10.93 -5.445 1 98.88 110 VAL A N 1
ATOM 870 C CA . VAL A 1 110 ? 5.309 11.57 -6.523 1 98.88 110 VAL A CA 1
ATOM 871 C C . VAL A 1 110 ? 3.826 11.211 -6.414 1 98.88 110 VAL A C 1
ATOM 873 O O . VAL A 1 110 ? 2.975 11.883 -7.004 1 98.88 110 VAL A O 1
ATOM 876 N N . GLU A 1 111 ? 3.568 10.172 -5.738 1 98.94 111 GLU A N 1
ATOM 877 C CA . GLU A 1 111 ? 2.207 9.766 -5.406 1 98.94 111 GLU A CA 1
ATOM 878 C C . GLU A 1 111 ? 2.148 9.094 -4.039 1 98.94 111 GLU A C 1
ATOM 880 O O . GLU A 1 111 ? 3.037 8.32 -3.682 1 98.94 111 GLU A O 1
ATOM 885 N N . GLY A 1 112 ? 1.173 9.375 -3.279 1 98.88 112 GLY A N 1
ATOM 886 C CA . GLY A 1 112 ? 0.912 8.75 -1.992 1 98.88 112 GLY A CA 1
ATOM 887 C C . GLY A 1 112 ? -0.559 8.461 -1.758 1 98.88 112 GLY A C 1
ATOM 888 O O . GLY A 1 112 ? -1.423 9.242 -2.158 1 98.88 112 GLY A O 1
ATOM 889 N N . ARG A 1 113 ? -0.85 7.387 -1.185 1 98.62 113 ARG A N 1
ATOM 890 C CA . ARG A 1 113 ? -2.207 7.008 -0.8 1 98.62 113 ARG A CA 1
ATOM 891 C C . ARG A 1 113 ? -2.252 6.527 0.646 1 98.62 113 ARG A C 1
ATOM 893 O O . ARG A 1 113 ? -1.575 5.559 1.006 1 98.62 113 ARG A O 1
ATOM 900 N N . ALA A 1 114 ? -2.996 7.219 1.413 1 98.75 114 ALA A N 1
ATOM 901 C CA . ALA A 1 114 ? -3.229 6.793 2.791 1 98.75 114 ALA A CA 1
ATOM 902 C C . ALA A 1 114 ? -4.43 5.855 2.879 1 98.75 114 ALA A C 1
ATOM 904 O O . ALA A 1 114 ? -5.457 6.09 2.24 1 98.75 114 ALA A O 1
ATOM 905 N N . SER A 1 115 ? -4.27 4.809 3.598 1 98.75 115 SER A N 1
ATOM 906 C CA . SER A 1 115 ? -5.332 3.834 3.836 1 98.75 115 SER A CA 1
ATOM 907 C C . SER A 1 115 ? -5.422 3.465 5.312 1 98.75 115 SER A C 1
ATOM 909 O O . SER A 1 115 ? -4.434 3.568 6.043 1 98.75 115 SER A O 1
ATOM 911 N N . TYR A 1 116 ? -6.582 3.07 5.73 1 98.5 116 TYR A N 1
ATOM 912 C CA . TYR A 1 116 ? -6.859 2.889 7.152 1 98.5 116 TYR A CA 1
ATOM 913 C C . TYR A 1 116 ? -7.582 1.573 7.402 1 98.5 116 TYR A C 1
ATOM 915 O O . TYR A 1 116 ? -8.453 1.175 6.621 1 98.5 116 TYR A O 1
ATOM 923 N N . ALA A 1 117 ? -7.145 0.9 8.516 1 98.25 117 ALA A N 1
ATOM 924 C CA . ALA A 1 117 ? -7.867 -0.29 8.961 1 98.25 117 ALA A CA 1
ATOM 925 C C . ALA A 1 117 ? -9.016 0.08 9.891 1 98.25 117 ALA A C 1
ATOM 927 O O . A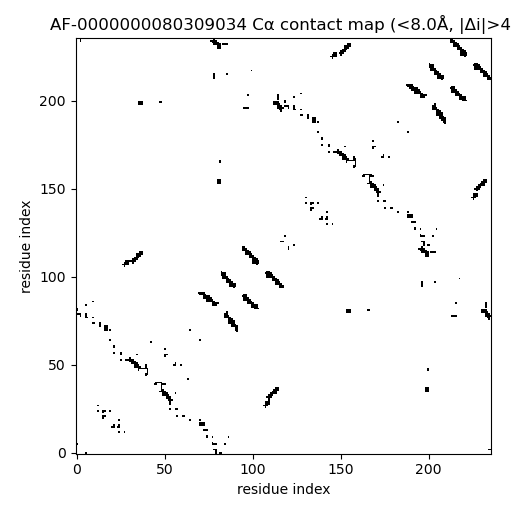LA A 1 117 ? -8.883 0.967 10.734 1 98.25 117 ALA A O 1
ATOM 928 N N . GLY A 1 118 ? -10.281 -0.525 9.852 1 87.31 118 GLY A N 1
ATOM 929 C CA . GLY A 1 118 ? -11.336 -0.279 10.82 1 87.31 118 GLY A CA 1
ATOM 930 C C . GLY A 1 118 ? -12.734 -0.423 10.234 1 87.31 118 GLY A C 1
ATOM 931 O O . GLY A 1 118 ? -12.891 -0.574 9.023 1 87.31 118 GLY A O 1
ATOM 932 N N . MET B 1 1 ? -15.242 2.229 -1.312 1 88.56 1 MET B N 1
ATOM 933 C CA . MET B 1 1 ? -15.516 0.96 -0.639 1 88.56 1 MET B CA 1
ATOM 934 C C . MET B 1 1 ? -15.398 1.111 0.875 1 88.56 1 MET B C 1
ATOM 936 O O . MET B 1 1 ? -14.492 1.781 1.367 1 88.56 1 MET B O 1
ATOM 940 N N . ASP B 1 2 ? -16.375 0.431 1.585 1 94.38 2 ASP B N 1
ATOM 941 C CA . ASP B 1 2 ? -16.297 0.496 3.041 1 94.38 2 ASP B CA 1
ATOM 942 C C . ASP B 1 2 ? -15.57 -0.725 3.604 1 94.38 2 ASP B C 1
ATOM 944 O O . ASP B 1 2 ? -15.18 -1.622 2.854 1 94.38 2 ASP B O 1
ATOM 948 N N . GLN B 1 3 ? -15.297 -0.766 4.906 1 97.38 3 GLN B N 1
ATOM 949 C CA . GLN B 1 3 ? -14.438 -1.755 5.551 1 97.38 3 GLN B CA 1
ATOM 950 C C . GLN B 1 3 ? -15.008 -3.162 5.395 1 97.38 3 GLN B C 1
ATOM 952 O O . GLN B 1 3 ? -14.289 -4.094 5.035 1 97.38 3 GLN B O 1
ATOM 957 N N . PRO B 1 4 ? -16.312 -3.395 5.59 1 97.69 4 PRO B N 1
ATOM 958 C CA . PRO B 1 4 ? -16.812 -4.758 5.438 1 97.69 4 PRO B CA 1
ATOM 959 C C . PRO B 1 4 ? -16.625 -5.305 4.023 1 97.69 4 PRO B C 1
ATOM 961 O O . PRO B 1 4 ? -16.281 -6.477 3.855 1 97.69 4 PRO B O 1
ATOM 964 N N . HIS B 1 5 ? -16.828 -4.477 3.039 1 97.12 5 HIS B N 1
ATOM 965 C CA . HIS B 1 5 ? -16.625 -4.914 1.662 1 97.12 5 HIS B CA 1
ATOM 966 C C . HIS B 1 5 ? -15.156 -5.199 1.379 1 97.12 5 HIS B C 1
ATOM 968 O O . HIS B 1 5 ? -14.828 -6.168 0.69 1 97.12 5 HIS B O 1
ATOM 974 N N . ALA B 1 6 ? -14.266 -4.328 1.926 1 98.31 6 ALA B N 1
ATOM 975 C CA . ALA B 1 6 ? -12.836 -4.547 1.756 1 98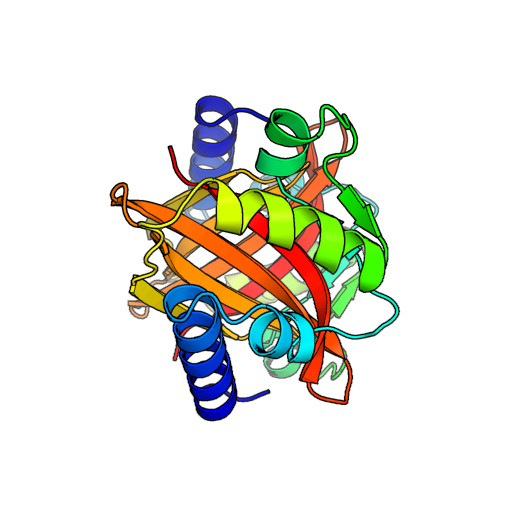.31 6 ALA B CA 1
ATOM 976 C C . ALA B 1 6 ? -12.398 -5.844 2.43 1 98.31 6 ALA B C 1
ATOM 978 O O . ALA B 1 6 ? -11.57 -6.586 1.888 1 98.31 6 ALA B O 1
ATOM 979 N N . ASP B 1 7 ? -12.977 -6.109 3.619 1 98.44 7 ASP B N 1
ATOM 980 C CA . ASP B 1 7 ? -12.656 -7.344 4.332 1 98.44 7 ASP B CA 1
ATOM 981 C C . ASP B 1 7 ? -13.078 -8.57 3.525 1 98.44 7 ASP B C 1
ATOM 983 O O . ASP B 1 7 ? -12.328 -9.539 3.422 1 98.44 7 ASP B O 1
ATOM 987 N N . ALA B 1 8 ? -14.242 -8.523 2.996 1 98.19 8 ALA B N 1
ATOM 988 C CA . ALA B 1 8 ? -14.734 -9.633 2.189 1 98.19 8 ALA B CA 1
ATOM 989 C C . ALA B 1 8 ? -13.867 -9.844 0.955 1 98.19 8 ALA B C 1
ATOM 991 O O . ALA B 1 8 ? -13.523 -10.977 0.614 1 98.19 8 ALA B O 1
ATOM 992 N N . PHE B 1 9 ? -13.531 -8.758 0.323 1 98.44 9 PHE B N 1
ATOM 993 C CA . PHE B 1 9 ? -12.648 -8.805 -0.832 1 98.44 9 PHE B CA 1
ATOM 994 C C . PHE B 1 9 ? -11.32 -9.469 -0.466 1 98.44 9 PHE B C 1
ATOM 996 O O . PHE B 1 9 ? -10.867 -10.391 -1.149 1 98.44 9 PHE B O 1
ATOM 1003 N N . ALA B 1 10 ? -10.695 -9.039 0.615 1 98.81 10 ALA B N 1
ATOM 1004 C CA . ALA B 1 10 ? -9.391 -9.539 1.033 1 98.81 10 ALA B CA 1
ATOM 1005 C C . ALA B 1 10 ? -9.461 -11.016 1.41 1 98.81 10 ALA B C 1
ATOM 1007 O O . ALA B 1 10 ? -8.547 -11.781 1.11 1 98.81 10 ALA B O 1
ATOM 1008 N N . ARG B 1 11 ? -10.516 -11.383 2.086 1 98.62 11 ARG B N 1
ATOM 1009 C CA . ARG B 1 11 ? -10.672 -12.781 2.453 1 98.62 11 ARG B CA 1
ATOM 1010 C C . ARG B 1 11 ? -10.781 -13.664 1.214 1 98.62 11 ARG B C 1
ATOM 1012 O O . ARG B 1 11 ? -10.148 -14.727 1.145 1 98.62 11 ARG B O 1
ATOM 1019 N N . GLU B 1 12 ? -11.586 -13.227 0.269 1 98.44 12 GLU B N 1
ATOM 1020 C CA . GLU B 1 12 ? -11.703 -13.969 -0.98 1 98.44 12 GLU B CA 1
ATOM 1021 C C . GLU B 1 12 ? -10.375 -14.008 -1.726 1 98.44 12 GLU B C 1
ATOM 1023 O O . GLU B 1 12 ? -10.016 -15.031 -2.311 1 98.44 12 GLU B O 1
ATOM 1028 N N . TRP B 1 13 ? -9.68 -12.906 -1.72 1 98.56 13 TRP B N 1
ATOM 1029 C CA . TRP B 1 13 ? -8.344 -12.82 -2.314 1 98.56 13 TRP B CA 1
ATOM 1030 C C . TRP B 1 13 ? -7.41 -13.859 -1.707 1 98.56 13 TRP B C 1
ATOM 1032 O O . TRP B 1 13 ? -6.801 -14.656 -2.428 1 98.56 13 TRP B O 1
ATOM 1042 N N . ILE B 1 14 ? -7.348 -13.906 -0.42 1 98.81 14 ILE B N 1
ATOM 1043 C CA . ILE B 1 14 ? -6.488 -14.836 0.306 1 98.81 14 ILE B CA 1
ATOM 1044 C C . ILE B 1 14 ? -6.898 -16.266 -0.005 1 98.81 14 ILE B C 1
ATOM 1046 O O . ILE B 1 14 ? -6.051 -17.125 -0.271 1 98.81 14 ILE B O 1
ATOM 1050 N N . GLU B 1 15 ? -8.172 -16.516 0.007 1 98.69 15 GLU B N 1
ATOM 1051 C CA . GLU B 1 15 ? -8.68 -17.859 -0.269 1 98.69 15 GLU B CA 1
ATOM 1052 C C . GLU B 1 15 ? -8.305 -18.312 -1.678 1 98.69 15 GLU B C 1
ATOM 1054 O O . GLU B 1 15 ? -7.93 -19.469 -1.886 1 98.69 15 GLU B O 1
ATOM 1059 N N . ALA B 1 16 ? -8.43 -17.438 -2.639 1 98.75 16 ALA B N 1
ATOM 1060 C CA . ALA B 1 16 ? -8.086 -17.766 -4.02 1 98.75 16 ALA B CA 1
ATOM 1061 C C . ALA B 1 16 ? -6.613 -18.141 -4.145 1 98.75 16 ALA B C 1
ATOM 1063 O O . ALA B 1 16 ? -6.273 -19.125 -4.809 1 98.75 16 ALA B O 1
ATOM 1064 N N . TRP B 1 17 ? -5.738 -17.391 -3.537 1 98.69 17 TRP B N 1
ATOM 1065 C CA . TRP B 1 17 ? -4.309 -17.672 -3.566 1 98.69 17 TRP B CA 1
ATOM 1066 C C . TRP B 1 17 ? -4.004 -18.984 -2.84 1 98.69 17 TRP B C 1
ATOM 1068 O O . TRP B 1 17 ? -3.24 -19.812 -3.34 1 98.69 17 TRP B O 1
ATOM 1078 N N . ASN B 1 18 ? -4.613 -19.172 -1.668 1 98.69 18 ASN B N 1
ATOM 1079 C CA . ASN B 1 18 ? -4.363 -20.375 -0.884 1 98.69 18 ASN B CA 1
ATOM 1080 C C . ASN B 1 18 ? -4.875 -21.625 -1.598 1 98.69 18 ASN B C 1
ATOM 1082 O O . ASN B 1 18 ? -4.309 -22.703 -1.446 1 98.69 18 ASN B O 1
ATOM 1086 N N . ALA B 1 19 ? -5.906 -21.453 -2.391 1 98.38 19 ALA B N 1
ATOM 1087 C CA . ALA B 1 19 ? -6.426 -22.547 -3.203 1 98.38 19 ALA B CA 1
ATOM 1088 C C . ALA B 1 19 ? -5.594 -22.734 -4.469 1 98.38 19 ALA B C 1
ATOM 1090 O O . ALA B 1 19 ? -5.793 -23.703 -5.215 1 98.38 19 ALA B O 1
ATOM 1091 N N . GLN B 1 20 ? -4.715 -21.797 -4.746 1 98.12 20 GLN B N 1
ATOM 1092 C CA . GLN B 1 20 ? -3.926 -21.75 -5.973 1 98.12 20 GLN B CA 1
ATOM 1093 C C . GLN B 1 20 ? -4.82 -21.828 -7.207 1 98.12 20 GLN B C 1
ATOM 1095 O O . GLN B 1 20 ? -4.5 -22.531 -8.164 1 98.12 20 GLN B O 1
ATOM 1100 N N . ASP B 1 21 ? -5.973 -21.234 -7.066 1 98.38 21 ASP B N 1
ATOM 1101 C CA . ASP B 1 21 ? -6.953 -21.172 -8.148 1 98.38 21 ASP B CA 1
ATOM 1102 C C . ASP B 1 21 ? -6.723 -19.938 -9.023 1 98.38 21 ASP B C 1
ATOM 1104 O O . ASP B 1 21 ? -7.215 -18.859 -8.719 1 98.38 21 ASP B O 1
ATOM 1108 N N . LEU B 1 22 ? -6.016 -20.172 -10.117 1 98.44 22 LEU B N 1
ATOM 1109 C CA . LEU B 1 22 ? -5.566 -19.078 -10.961 1 98.44 22 LEU B CA 1
ATOM 1110 C C . LEU B 1 22 ? -6.754 -18.312 -11.539 1 98.44 22 LEU B C 1
ATOM 1112 O O . LEU B 1 22 ? -6.719 -17.078 -11.625 1 98.44 22 LEU B O 1
ATOM 1116 N N . ASP B 1 23 ? -7.785 -18.984 -11.961 1 98.56 23 ASP B N 1
ATOM 1117 C CA . ASP B 1 23 ? -8.961 -18.312 -12.5 1 98.56 23 ASP B CA 1
ATOM 1118 C C . ASP B 1 23 ? -9.609 -17.406 -11.453 1 98.56 23 ASP B C 1
ATOM 1120 O O . ASP B 1 23 ? -10.016 -16.297 -11.758 1 98.56 23 ASP B O 1
ATOM 1124 N N . ARG B 1 24 ? -9.719 -17.875 -10.234 1 98.56 24 ARG B N 1
ATOM 1125 C CA . ARG B 1 24 ? -10.281 -17.078 -9.141 1 98.56 24 ARG B CA 1
ATOM 1126 C C . ARG B 1 24 ? -9.391 -15.883 -8.836 1 98.56 24 ARG B C 1
ATOM 1128 O O . ARG B 1 24 ? -9.883 -14.781 -8.57 1 98.56 24 ARG B O 1
ATOM 1135 N N . ILE B 1 25 ? -8.086 -16.094 -8.836 1 98.75 25 ILE B N 1
ATOM 1136 C CA . ILE B 1 25 ? -7.133 -15.008 -8.617 1 98.75 25 ILE B CA 1
ATOM 1137 C C . ILE B 1 25 ? -7.316 -13.938 -9.688 1 98.75 25 ILE B C 1
ATOM 1139 O O . ILE B 1 25 ? -7.477 -12.758 -9.375 1 98.75 25 ILE B O 1
ATOM 1143 N N . LEU B 1 26 ? -7.426 -14.344 -10.961 1 98.81 26 LEU B N 1
ATOM 1144 C CA . LEU B 1 26 ? -7.477 -13.422 -12.086 1 98.81 26 LEU B CA 1
ATOM 1145 C C . LEU B 1 26 ? -8.836 -12.734 -12.172 1 98.81 26 LEU B C 1
ATOM 1147 O O . LEU B 1 26 ? -8.961 -11.664 -12.773 1 98.81 26 LEU B O 1
ATOM 1151 N N . ALA B 1 27 ? -9.852 -13.32 -11.562 1 98.56 27 ALA B N 1
ATOM 1152 C CA . ALA B 1 27 ? -11.188 -12.727 -11.562 1 98.56 27 ALA B CA 1
ATOM 1153 C C . ALA B 1 27 ? -11.203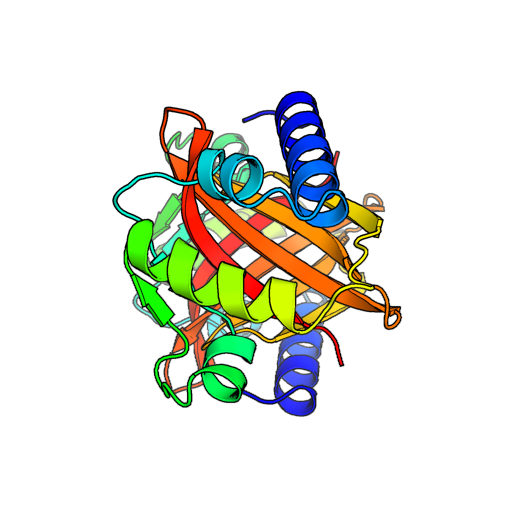 -11.406 -10.789 1 98.56 27 ALA B C 1
ATOM 1155 O O . ALA B 1 27 ? -12.102 -10.586 -10.977 1 98.56 27 ALA B O 1
ATOM 1156 N N . HIS B 1 28 ? -10.203 -11.172 -9.938 1 98.62 28 HIS B N 1
ATOM 1157 C CA . HIS B 1 28 ? -10.109 -9.922 -9.188 1 98.62 28 HIS B CA 1
ATOM 1158 C C . HIS B 1 28 ? -9.57 -8.797 -10.055 1 98.62 28 HIS B C 1
ATOM 1160 O O . HIS B 1 28 ? -9.547 -7.637 -9.633 1 98.62 28 HIS B O 1
ATOM 1166 N N . TRP B 1 29 ? -9.18 -9.117 -11.258 1 98.88 29 TRP B N 1
ATOM 1167 C CA . TRP B 1 29 ? -8.43 -8.148 -12.062 1 98.88 29 TRP B CA 1
ATOM 1168 C C . TRP B 1 29 ? -9.227 -7.738 -13.297 1 98.88 29 TRP B C 1
ATOM 1170 O O . TRP B 1 29 ? -9.945 -8.555 -13.875 1 98.88 29 TRP B O 1
ATOM 1180 N N . ALA B 1 30 ? -9.117 -6.469 -13.68 1 98.81 30 ALA B N 1
ATOM 1181 C CA . ALA B 1 30 ? -9.609 -6 -14.977 1 98.81 30 ALA B CA 1
ATOM 1182 C C . ALA B 1 30 ? -8.734 -6.52 -16.109 1 98.81 30 ALA B C 1
ATOM 1184 O O . ALA B 1 30 ? -7.586 -6.906 -15.898 1 98.81 30 ALA B O 1
ATOM 1185 N N . ASP B 1 31 ? -9.289 -6.535 -17.344 1 98.38 31 ASP B N 1
ATOM 1186 C CA . ASP B 1 31 ? -8.523 -7.012 -18.484 1 98.38 31 ASP B CA 1
ATOM 1187 C C . ASP B 1 31 ? -7.301 -6.129 -18.734 1 98.38 31 ASP B C 1
ATOM 1189 O O . ASP B 1 31 ? -6.211 -6.629 -19 1 98.38 31 ASP B O 1
ATOM 1193 N N . GLU B 1 32 ? -7.594 -4.852 -18.672 1 98.44 32 GLU B N 1
ATOM 1194 C CA . GLU B 1 32 ? -6.484 -3.904 -18.734 1 98.44 32 GLU B CA 1
ATOM 1195 C C . GLU B 1 32 ? -5.957 -3.57 -17.344 1 98.44 32 GLU B C 1
ATOM 1197 O O . GLU B 1 32 ? -6.586 -2.811 -16.609 1 98.44 32 GLU B O 1
ATOM 1202 N N . CYS B 1 33 ? -4.902 -4.191 -16.953 1 98.81 33 CYS B N 1
ATOM 1203 C CA . CYS B 1 33 ? -4.34 -4.023 -15.609 1 98.81 33 CYS B CA 1
ATOM 1204 C C . CYS B 1 33 ? -2.816 -3.986 -15.664 1 98.81 33 CYS B C 1
ATOM 1206 O O . CYS B 1 33 ? -2.219 -4.305 -16.688 1 98.81 33 CYS B O 1
ATOM 1208 N N . VAL B 1 34 ? -2.213 -3.471 -14.688 1 98.81 34 VAL B N 1
ATOM 1209 C CA . VAL B 1 34 ? -0.768 -3.449 -14.484 1 98.81 34 VAL B CA 1
ATOM 1210 C C . VAL B 1 34 ? -0.427 -3.998 -13.102 1 98.81 34 VAL B C 1
ATOM 1212 O O . VAL B 1 34 ? -1.096 -3.676 -12.117 1 98.81 34 VAL B O 1
ATOM 1215 N N . PHE B 1 35 ? 0.556 -4.852 -13.031 1 98.81 35 PHE B N 1
ATOM 1216 C CA . PHE B 1 35 ? 1.04 -5.414 -11.773 1 98.81 35 PHE B CA 1
ATOM 1217 C C . PHE B 1 35 ? 2.555 -5.273 -11.664 1 98.81 35 PHE B C 1
ATOM 1219 O O . PHE B 1 35 ? 3.277 -5.559 -12.625 1 98.81 35 PHE B O 1
ATOM 1226 N N . ALA B 1 36 ? 3.049 -4.801 -10.555 1 98.62 36 ALA B N 1
ATOM 1227 C CA . ALA B 1 36 ? 4.484 -4.68 -10.328 1 98.62 36 ALA B CA 1
ATOM 1228 C C . ALA B 1 36 ? 4.902 -5.402 -9.047 1 98.62 36 ALA B C 1
ATOM 1230 O O . ALA B 1 36 ? 4.188 -5.363 -8.047 1 98.62 36 ALA B O 1
ATOM 1231 N N . SER B 1 37 ? 5.969 -6.047 -9.07 1 98.19 37 SER B N 1
ATOM 1232 C CA . SER B 1 37 ? 6.539 -6.766 -7.938 1 98.19 37 SER B CA 1
ATOM 1233 C C . SER B 1 37 ? 8.047 -6.922 -8.086 1 98.19 37 SER B C 1
ATOM 1235 O O . SER B 1 37 ? 8.547 -7.191 -9.188 1 98.19 37 SER B O 1
ATOM 1237 N N . PRO B 1 38 ? 8.773 -6.801 -6.965 1 96.81 38 PRO B N 1
ATOM 1238 C CA . PRO B 1 38 ? 10.195 -7.137 -7.023 1 96.81 38 PRO B CA 1
ATOM 1239 C C . PRO B 1 38 ? 10.445 -8.57 -7.477 1 96.81 38 PRO B C 1
ATOM 1241 O O . PRO B 1 38 ? 11.5 -8.867 -8.055 1 96.81 38 PRO B O 1
ATOM 1244 N N . ARG B 1 39 ? 9.492 -9.422 -7.262 1 95.81 39 ARG B N 1
ATOM 1245 C CA . ARG B 1 39 ? 9.664 -10.828 -7.613 1 95.81 39 ARG B CA 1
ATOM 1246 C C . ARG B 1 39 ? 9.688 -11.016 -9.125 1 95.81 39 ARG B C 1
ATOM 1248 O O . ARG B 1 39 ? 10.297 -11.961 -9.633 1 95.81 39 ARG B O 1
ATOM 1255 N N . ILE B 1 40 ? 9.016 -10.141 -9.844 1 96.62 40 ILE B N 1
ATOM 1256 C CA . ILE B 1 40 ? 9 -10.203 -11.305 1 96.62 40 ILE B CA 1
ATOM 1257 C C . ILE B 1 40 ? 10.406 -9.969 -11.844 1 96.62 40 ILE B C 1
ATOM 1259 O O . ILE B 1 40 ? 10.828 -10.617 -12.805 1 96.62 40 ILE B O 1
ATOM 1263 N N . VAL B 1 41 ? 11.109 -9.055 -11.219 1 88.75 41 VAL B N 1
ATOM 1264 C CA . VAL B 1 41 ? 12.492 -8.797 -11.609 1 88.75 41 VAL B CA 1
ATOM 1265 C C . VAL B 1 41 ? 13.312 -10.07 -11.453 1 88.75 41 VAL B C 1
ATOM 1267 O O . VAL B 1 41 ? 14.055 -10.461 -12.359 1 88.75 41 VAL B O 1
ATOM 1270 N N . THR B 1 42 ? 13.109 -10.773 -10.359 1 86 42 THR B N 1
ATOM 1271 C CA . THR B 1 42 ? 13.906 -11.953 -10.031 1 86 42 THR B CA 1
ATOM 1272 C C . THR B 1 42 ? 13.477 -13.148 -10.867 1 86 42 THR B C 1
ATOM 1274 O O . THR B 1 42 ? 14.312 -13.906 -11.359 1 86 42 THR B O 1
ATOM 1277 N N . VAL B 1 43 ? 12.18 -13.328 -11.039 1 85.94 43 VAL B N 1
ATOM 1278 C CA . VAL B 1 43 ? 11.633 -14.531 -11.648 1 85.94 43 VAL B CA 1
ATOM 1279 C C . VAL B 1 43 ? 11.711 -14.422 -13.172 1 85.94 43 VAL B C 1
ATOM 1281 O O . VAL B 1 43 ? 12.039 -15.398 -13.852 1 85.94 43 VAL B O 1
ATOM 1284 N N . MET B 1 44 ? 11.414 -13.203 -13.727 1 89.06 44 MET B N 1
ATOM 1285 C CA . MET B 1 44 ? 11.289 -13.047 -15.172 1 89.06 44 MET B CA 1
ATOM 1286 C C . MET B 1 44 ? 12.508 -12.344 -15.758 1 89.06 44 MET B C 1
ATOM 1288 O O . MET B 1 44 ? 12.656 -12.258 -16.969 1 89.06 44 MET B O 1
ATOM 1292 N N . GLY B 1 45 ? 13.359 -11.82 -14.891 1 88.25 45 GLY B N 1
ATOM 1293 C CA . GLY B 1 45 ? 14.5 -11.047 -15.375 1 88.25 45 GLY B CA 1
ATOM 1294 C C . GLY B 1 45 ? 14.094 -9.75 -16.062 1 88.25 45 GLY B C 1
ATOM 1295 O O . GLY B 1 45 ? 14.836 -9.227 -16.891 1 88.25 45 GLY B O 1
ATOM 1296 N N . ASP B 1 46 ? 12.914 -9.312 -15.906 1 92.19 46 ASP B N 1
ATOM 1297 C CA . ASP B 1 46 ? 12.414 -8.047 -16.438 1 92.19 46 ASP B CA 1
ATOM 1298 C C . ASP B 1 46 ? 12.711 -6.895 -15.477 1 92.19 46 ASP B C 1
ATOM 1300 O O . ASP B 1 46 ? 12.07 -6.785 -14.422 1 92.19 46 ASP B O 1
ATOM 1304 N N . PRO B 1 47 ? 13.547 -6.016 -15.82 1 91.62 47 PRO B N 1
ATOM 1305 C CA . PRO B 1 47 ? 13.984 -4.977 -14.883 1 91.62 47 PRO B CA 1
ATOM 1306 C C . PRO B 1 47 ? 12.867 -4.004 -14.523 1 91.62 47 PRO B C 1
ATOM 1308 O O . PRO B 1 47 ? 12.953 -3.305 -13.508 1 91.62 47 PRO B O 1
ATOM 1311 N N . SER B 1 48 ? 11.82 -3.908 -15.312 1 94.62 48 SER B N 1
ATOM 1312 C CA . SER B 1 48 ? 10.711 -3.014 -14.984 1 94.62 48 SER B CA 1
ATOM 1313 C C . SER B 1 48 ? 9.93 -3.518 -13.781 1 94.62 48 SER B C 1
ATOM 1315 O O . SER B 1 48 ? 9.227 -2.748 -13.125 1 94.62 48 SER B O 1
ATOM 1317 N N . GLY B 1 49 ? 10.039 -4.848 -13.578 1 97.88 49 GLY B N 1
ATOM 1318 C CA . GLY B 1 49 ? 9.273 -5.465 -12.508 1 97.88 49 GLY B CA 1
ATOM 1319 C C . GLY B 1 49 ? 7.77 -5.379 -12.727 1 97.88 49 GLY B C 1
ATOM 1320 O O . GLY B 1 49 ? 6.996 -5.395 -11.766 1 97.88 49 GLY B O 1
ATOM 1321 N N . THR B 1 50 ? 7.434 -5.227 -13.977 1 98.12 50 THR B N 1
ATOM 1322 C CA . THR B 1 50 ? 6.039 -4.914 -14.258 1 98.12 50 THR B CA 1
ATOM 1323 C C . THR B 1 50 ? 5.48 -5.855 -15.328 1 98.12 50 THR B C 1
ATOM 1325 O O . THR B 1 50 ? 6.164 -6.168 -16.297 1 98.12 50 THR B O 1
ATOM 1328 N N . VAL B 1 51 ? 4.293 -6.344 -15.062 1 98.12 51 VAL B N 1
ATOM 1329 C CA . VAL B 1 51 ? 3.508 -7.113 -16.016 1 98.12 51 VAL B CA 1
ATOM 1330 C C . VAL B 1 51 ? 2.256 -6.332 -16.406 1 98.12 51 VAL B C 1
ATOM 1332 O O . VAL B 1 51 ? 1.597 -5.734 -15.562 1 98.12 51 VAL B O 1
ATOM 1335 N N . ARG B 1 52 ? 1.929 -6.359 -17.75 1 98.44 52 ARG B N 1
ATOM 1336 C CA . ARG B 1 52 ? 0.765 -5.621 -18.234 1 98.44 52 ARG B CA 1
ATOM 1337 C C . ARG B 1 52 ? -0.232 -6.559 -18.906 1 98.44 52 ARG B C 1
ATOM 1339 O O . ARG B 1 52 ? 0.145 -7.359 -19.766 1 98.44 52 ARG B O 1
ATOM 1346 N N . GLY B 1 53 ? -1.501 -6.387 -18.406 1 98.69 53 GLY B N 1
ATOM 1347 C CA . GLY B 1 53 ? -2.592 -7.148 -19 1 98.69 53 GLY B CA 1
ATOM 1348 C C . GLY B 1 53 ? -2.852 -8.461 -18.281 1 98.69 53 GLY B C 1
ATOM 1349 O O . GLY B 1 53 ? -1.923 -9.094 -17.766 1 98.69 53 GLY B O 1
ATOM 1350 N N . LYS B 1 54 ? -4.078 -8.875 -18.391 1 98.44 54 LYS B N 1
ATOM 1351 C CA . LYS B 1 54 ? -4.523 -10.039 -17.641 1 98.44 54 LYS B CA 1
ATOM 1352 C C . LYS B 1 54 ? -3.895 -11.32 -18.188 1 98.44 54 LYS B C 1
ATOM 1354 O O . LYS B 1 54 ? -3.561 -12.227 -17.422 1 98.44 54 LYS B O 1
ATOM 1359 N N . GLU B 1 55 ? -3.693 -11.445 -19.406 1 98 55 GLU B N 1
ATOM 1360 C CA . GLU B 1 55 ? -3.088 -12.641 -19.984 1 98 55 GLU B CA 1
ATOM 1361 C C . GLU B 1 55 ? -1.629 -12.781 -19.562 1 98 55 GLU B C 1
ATOM 1363 O O . GLU B 1 55 ? -1.162 -13.883 -19.281 1 98 55 GLU B O 1
ATOM 1368 N N . ALA B 1 56 ? -0.917 -11.68 -19.594 1 97.75 56 ALA B N 1
ATOM 1369 C CA . ALA B 1 56 ? 0.464 -11.711 -19.109 1 97.75 56 ALA B CA 1
ATOM 1370 C C . ALA B 1 56 ? 0.525 -12.062 -17.625 1 97.75 56 ALA B C 1
ATOM 1372 O O . ALA B 1 56 ? 1.433 -12.773 -17.188 1 97.75 56 ALA B O 1
ATOM 1373 N N . LEU B 1 57 ? -0.431 -11.547 -16.844 1 98.19 57 LEU B N 1
ATOM 1374 C CA . LEU B 1 57 ? -0.514 -11.922 -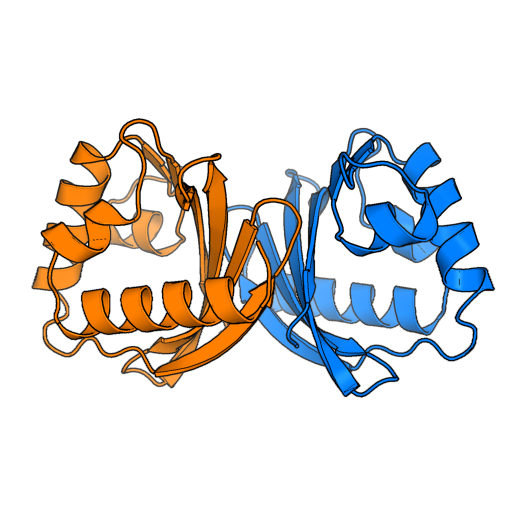15.438 1 98.19 57 LEU B CA 1
ATOM 1375 C C . LEU B 1 57 ? -0.744 -13.422 -15.281 1 98.19 57 LEU B C 1
ATOM 1377 O O . LEU B 1 57 ? -0.137 -14.062 -14.422 1 98.19 57 LEU B O 1
ATOM 1381 N N . ARG B 1 58 ? -1.646 -13.953 -16.125 1 98.38 58 ARG B N 1
ATOM 1382 C CA . ARG B 1 58 ? -1.89 -15.391 -16.094 1 98.38 58 ARG B CA 1
ATOM 1383 C C . ARG B 1 58 ? -0.592 -16.172 -16.297 1 98.38 58 ARG B C 1
ATOM 1385 O O . ARG B 1 58 ? -0.301 -17.094 -15.555 1 98.38 58 ARG B O 1
ATOM 1392 N N . ALA B 1 59 ? 0.127 -15.773 -17.281 1 97.25 59 ALA B N 1
ATOM 1393 C CA . ALA B 1 59 ? 1.378 -16.469 -17.578 1 97.25 59 ALA B CA 1
ATOM 1394 C C . ALA B 1 59 ? 2.354 -16.359 -16.406 1 97.25 59 ALA B C 1
ATOM 1396 O O . ALA B 1 59 ? 2.959 -17.359 -16.016 1 97.25 59 ALA B O 1
ATOM 1397 N N . TYR B 1 60 ? 2.514 -15.25 -15.875 1 97.5 60 TYR B N 1
ATOM 1398 C CA . TYR B 1 60 ? 3.443 -15.016 -14.781 1 97.5 60 TYR B CA 1
ATOM 1399 C C . TYR B 1 60 ? 3.035 -15.805 -13.539 1 97.5 60 TYR B C 1
ATOM 1401 O O . TYR B 1 60 ? 3.848 -16.531 -12.961 1 97.5 60 TYR B O 1
ATOM 1409 N N . TRP B 1 61 ? 1.746 -15.672 -13.086 1 97.62 61 TRP B N 1
ATOM 1410 C CA . TRP B 1 61 ? 1.313 -16.297 -11.844 1 97.62 61 TRP B CA 1
ATOM 1411 C C . TRP B 1 61 ? 1.171 -17.812 -12.016 1 97.62 61 TRP B C 1
ATOM 1413 O O . TRP B 1 61 ? 1.28 -18.562 -11.047 1 97.62 61 TRP B O 1
ATOM 1423 N N . SER B 1 62 ? 0.895 -18.266 -13.273 1 97 62 SER B N 1
ATOM 1424 C CA . SER B 1 62 ? 0.947 -19.703 -13.516 1 97 62 SER B CA 1
ATOM 1425 C C . SER B 1 62 ? 2.322 -20.266 -13.18 1 97 62 SER B C 1
ATOM 1427 O O . SER B 1 62 ? 2.428 -21.297 -12.508 1 97 62 SER B O 1
ATOM 1429 N N . ARG B 1 63 ? 3.324 -19.594 -13.602 1 94.75 63 ARG B N 1
ATOM 1430 C CA . ARG B 1 63 ? 4.691 -20.016 -13.32 1 94.75 63 ARG B CA 1
ATOM 1431 C C . ARG B 1 63 ? 5 -19.906 -11.828 1 94.75 63 ARG B C 1
ATOM 1433 O O . ARG B 1 63 ? 5.602 -20.812 -11.242 1 94.75 63 ARG B O 1
ATOM 1440 N N . ALA B 1 64 ? 4.664 -18.797 -11.242 1 94.31 64 ALA B N 1
ATOM 1441 C CA . ALA B 1 64 ? 4.926 -18.562 -9.82 1 94.31 64 ALA B CA 1
ATOM 1442 C C . ALA B 1 64 ? 4.27 -19.625 -8.961 1 94.31 64 ALA B C 1
ATOM 1444 O O . ALA B 1 64 ? 4.898 -20.172 -8.047 1 94.31 64 ALA B O 1
ATOM 1445 N N . LEU B 1 65 ? 3.01 -19.922 -9.234 1 96.06 65 LEU B N 1
ATOM 1446 C CA . LEU B 1 65 ? 2.275 -20.906 -8.453 1 96.06 65 LEU B CA 1
ATOM 1447 C C . LEU B 1 65 ? 2.855 -22.312 -8.648 1 96.06 65 LEU B C 1
ATOM 1449 O O . LEU B 1 65 ? 2.922 -23.094 -7.707 1 96.06 65 LEU B O 1
ATOM 1453 N N . ALA B 1 66 ? 3.273 -22.609 -9.875 1 95.25 66 ALA B N 1
ATOM 1454 C CA . ALA B 1 66 ? 3.881 -23.906 -10.156 1 95.25 66 ALA B CA 1
ATOM 1455 C C . ALA B 1 66 ? 5.148 -24.109 -9.328 1 95.25 66 ALA B C 1
ATOM 1457 O O . ALA B 1 66 ? 5.469 -25.234 -8.938 1 95.25 66 ALA B O 1
ATOM 1458 N N . SER B 1 67 ? 5.82 -23.078 -9.062 1 92.88 67 SER B N 1
ATOM 1459 C CA . SER B 1 67 ? 7.09 -23.156 -8.344 1 92.88 67 SER B CA 1
ATOM 1460 C C . SER B 1 67 ? 6.875 -23.109 -6.836 1 92.88 67 SER B C 1
ATOM 1462 O O . SER B 1 67 ? 7.816 -23.297 -6.062 1 92.88 67 SER B O 1
ATOM 1464 N N . ALA B 1 68 ? 5.707 -22.891 -6.355 1 94.25 68 ALA B N 1
ATOM 1465 C CA . ALA B 1 68 ? 5.426 -22.719 -4.934 1 94.25 68 ALA B CA 1
ATOM 1466 C C . ALA B 1 68 ? 4.199 -23.516 -4.516 1 94.25 68 ALA B C 1
ATOM 1468 O O . ALA B 1 68 ? 3.213 -22.953 -4.035 1 94.25 68 ALA B O 1
ATOM 1469 N N . PRO B 1 69 ? 4.246 -24.844 -4.566 1 94.12 69 PRO B N 1
ATOM 1470 C CA . PRO B 1 69 ? 3.094 -25.656 -4.191 1 94.12 69 PRO B CA 1
ATOM 1471 C C . PRO B 1 69 ? 2.719 -25.516 -2.717 1 94.12 69 PRO B C 1
ATOM 1473 O O . PRO B 1 69 ? 1.606 -25.875 -2.32 1 94.12 69 PRO B O 1
ATOM 1476 N N . GLN B 1 70 ? 3.641 -24.969 -1.951 1 96.19 70 GLN B N 1
ATOM 1477 C CA . GLN B 1 70 ? 3.416 -24.828 -0.518 1 96.19 70 GLN B CA 1
ATOM 1478 C C . GLN B 1 70 ? 2.928 -23.422 -0.179 1 96.19 70 GLN B C 1
ATOM 1480 O O . GLN B 1 70 ? 2.854 -23.047 0.994 1 96.19 70 GLN B O 1
ATOM 1485 N N . LEU B 1 71 ? 2.594 -22.656 -1.143 1 97.5 71 LEU B N 1
ATOM 1486 C CA . LEU B 1 71 ? 2.193 -21.266 -0.931 1 97.5 71 LEU B CA 1
ATOM 1487 C C . LEU B 1 71 ? 1.017 -21.188 0.036 1 97.5 71 LEU B C 1
ATOM 1489 O O . LEU B 1 71 ? 0.039 -21.922 -0.102 1 97.5 71 LEU B O 1
ATOM 1493 N N . ARG B 1 72 ? 1.11 -20.266 0.999 1 98.56 72 ARG B N 1
ATOM 1494 C CA . ARG B 1 72 ? 0.061 -19.969 1.967 1 98.56 72 ARG B CA 1
ATOM 1495 C C . ARG B 1 72 ? 0.15 -18.516 2.432 1 98.56 72 ARG B C 1
ATOM 1497 O O . ARG B 1 72 ? 1.226 -18.047 2.805 1 98.56 72 ARG B O 1
ATOM 1504 N N . PHE B 1 73 ? -0.942 -17.906 2.377 1 98.75 73 PHE B N 1
ATOM 1505 C CA . PHE B 1 73 ? -1.056 -16.547 2.902 1 98.75 73 PHE B CA 1
ATOM 1506 C C . PHE B 1 73 ? -1.933 -16.516 4.148 1 98.75 73 PHE B C 1
ATOM 1508 O O . PHE B 1 73 ? -2.965 -17.188 4.203 1 98.75 73 PHE B O 1
ATOM 1515 N N . GLU B 1 74 ? -1.508 -15.875 5.125 1 98.81 74 GLU B N 1
ATOM 1516 C CA . GLU B 1 74 ? -2.311 -15.57 6.305 1 98.81 74 GLU B CA 1
ATOM 1517 C C . GLU B 1 74 ? -2.615 -14.078 6.398 1 98.81 74 GLU B C 1
ATOM 1519 O O . GLU B 1 74 ? -1.702 -13.258 6.516 1 98.81 74 GLU B O 1
ATOM 1524 N N . LEU B 1 75 ? -3.883 -13.773 6.316 1 98.81 75 LEU B N 1
ATOM 1525 C CA . LEU B 1 75 ? -4.324 -12.383 6.336 1 98.81 75 LEU B CA 1
ATOM 1526 C C . LEU B 1 75 ? -3.965 -11.711 7.66 1 98.81 75 LEU B C 1
ATOM 1528 O O . LEU B 1 75 ? -4.168 -12.289 8.727 1 98.81 75 LEU B O 1
ATOM 1532 N N . ASP B 1 76 ? -3.379 -10.562 7.609 1 98.44 76 ASP B N 1
ATOM 1533 C CA . ASP B 1 76 ? -3.018 -9.797 8.805 1 98.44 76 ASP B CA 1
ATOM 1534 C C . ASP B 1 76 ? -3.947 -8.602 8.992 1 98.44 76 ASP B C 1
ATOM 1536 O O . ASP B 1 76 ? -4.574 -8.453 10.039 1 98.44 76 ASP B O 1
ATOM 1540 N N . ALA B 1 77 ? -4.059 -7.77 7.988 1 98.31 77 ALA B N 1
ATOM 1541 C CA . ALA B 1 77 ? -4.867 -6.555 8.094 1 98.31 77 ALA B CA 1
ATOM 1542 C C . ALA B 1 77 ? -5.34 -6.094 6.715 1 98.31 77 ALA B C 1
ATOM 1544 O O . ALA B 1 77 ? -4.75 -6.453 5.695 1 98.31 77 ALA B O 1
ATOM 1545 N N . VAL B 1 78 ? -6.441 -5.375 6.691 1 98.88 78 VAL B N 1
ATOM 1546 C CA . VAL B 1 78 ? -7.016 -4.77 5.492 1 98.88 78 VAL B CA 1
ATOM 1547 C C . VAL B 1 78 ? -7.199 -3.27 5.711 1 98.88 78 VAL B C 1
ATOM 1549 O O . VAL B 1 78 ? -7.797 -2.848 6.699 1 98.88 78 VAL B O 1
ATOM 1552 N N . TYR B 1 79 ? -6.645 -2.455 4.82 1 98.88 79 TYR B N 1
ATOM 1553 C CA . TYR B 1 79 ? -6.715 -1.001 4.898 1 98.88 79 TYR B CA 1
ATOM 1554 C C . TYR B 1 79 ? -7.496 -0.427 3.723 1 98.88 79 TYR B C 1
ATOM 1556 O O . TYR B 1 79 ? -7.262 -0.801 2.57 1 98.88 79 TYR B O 1
ATOM 1564 N N . VAL B 1 80 ? -8.344 0.486 3.994 1 98.69 80 VAL B N 1
ATOM 1565 C CA . VAL B 1 80 ? -9.195 1.071 2.965 1 98.69 80 VAL B CA 1
ATOM 1566 C C . VAL B 1 80 ? -8.719 2.484 2.639 1 98.69 80 VAL B C 1
ATOM 1568 O O . VAL B 1 80 ? -8.492 3.295 3.541 1 98.69 80 VAL B O 1
ATOM 1571 N N . GLY B 1 81 ? -8.461 2.729 1.316 1 98.25 81 GLY B N 1
ATOM 1572 C CA . GLY B 1 81 ? -8.133 4.051 0.805 1 98.25 81 GLY B CA 1
ATOM 1573 C C . GLY B 1 81 ? -9.148 4.566 -0.197 1 98.25 81 GLY B C 1
ATOM 1574 O O . GLY B 1 81 ? -10.297 4.109 -0.227 1 98.25 81 GLY B O 1
ATOM 1575 N N . VAL B 1 82 ? -8.734 5.609 -0.891 1 97.38 82 VAL B N 1
ATOM 1576 C CA . VAL B 1 82 ? -9.57 6.145 -1.965 1 97.38 82 VAL B CA 1
ATOM 1577 C C . VAL B 1 82 ? -9.445 5.258 -3.203 1 97.38 82 VAL B C 1
ATOM 1579 O O . VAL B 1 82 ? -8.391 5.215 -3.838 1 97.38 82 VAL B O 1
ATOM 1582 N N . ASP B 1 83 ? -10.438 4.504 -3.482 1 96.5 83 ASP B N 1
ATOM 1583 C CA . ASP B 1 83 ? -10.508 3.605 -4.633 1 96.5 83 ASP B CA 1
ATOM 1584 C C . ASP B 1 83 ? -9.391 2.566 -4.586 1 96.5 83 ASP B C 1
ATOM 1586 O O . ASP B 1 83 ? -8.852 2.174 -5.629 1 96.5 83 ASP B O 1
ATOM 1590 N N . CYS B 1 84 ? -8.961 2.244 -3.416 1 98.44 84 CYS B N 1
ATOM 1591 C CA . CYS B 1 84 ? -7.887 1.262 -3.283 1 98.44 84 CYS B CA 1
ATOM 1592 C C . CYS B 1 84 ? -7.984 0.524 -1.954 1 98.44 84 CYS B C 1
ATOM 1594 O O . CYS B 1 84 ? -8.719 0.944 -1.058 1 98.44 84 CYS B O 1
ATOM 1596 N N . VAL B 1 85 ? -7.293 -0.555 -1.89 1 98.88 85 VAL B N 1
ATOM 1597 C CA . VAL B 1 85 ? -7.133 -1.354 -0.679 1 98.88 85 VAL B CA 1
ATOM 1598 C C . VAL B 1 85 ? -5.68 -1.799 -0.539 1 98.88 85 VAL B C 1
ATOM 1600 O O . VAL B 1 85 ? -4.98 -1.98 -1.539 1 98.88 85 VAL B O 1
ATOM 1603 N N . VAL B 1 86 ? -5.199 -1.851 0.657 1 98.94 86 VAL B N 1
ATOM 1604 C CA . VAL B 1 86 ? -3.959 -2.549 0.984 1 98.94 86 VAL B CA 1
ATOM 1605 C C . VAL B 1 86 ? -4.273 -3.822 1.764 1 98.94 86 VAL B C 1
ATOM 1607 O O . VAL B 1 86 ? -4.984 -3.781 2.771 1 98.94 86 VAL B O 1
ATOM 1610 N N . ILE B 1 87 ? -3.791 -4.887 1.303 1 98.94 87 ILE B N 1
ATOM 1611 C CA . ILE B 1 87 ? -3.941 -6.176 1.967 1 98.94 87 ILE B CA 1
ATOM 1612 C C . ILE B 1 87 ? -2.605 -6.605 2.572 1 98.94 87 ILE B C 1
ATOM 1614 O O . ILE B 1 87 ? -1.647 -6.883 1.847 1 98.94 87 ILE B O 1
ATOM 1618 N N . GLY B 1 88 ? -2.553 -6.602 3.895 1 98.88 88 GLY B N 1
ATOM 1619 C CA . GLY B 1 88 ? -1.407 -7.152 4.602 1 98.88 88 GLY B CA 1
ATOM 1620 C C . GLY B 1 88 ? -1.551 -8.633 4.914 1 98.88 88 GLY B C 1
ATOM 1621 O O . GLY B 1 88 ? -2.615 -9.078 5.348 1 98.88 88 GLY B O 1
ATOM 1622 N N . TYR B 1 89 ? -0.498 -9.344 4.688 1 98.88 89 TYR B N 1
ATOM 1623 C CA . TYR B 1 89 ? -0.536 -10.781 4.957 1 98.88 89 TYR B CA 1
ATOM 1624 C C . TYR B 1 89 ? 0.866 -11.328 5.203 1 98.88 89 TYR B C 1
ATOM 1626 O O . TYR B 1 89 ? 1.858 -10.625 4.977 1 98.88 89 TYR B O 1
ATOM 1634 N N . ARG B 1 90 ? 0.928 -12.539 5.742 1 98.62 90 ARG B N 1
ATOM 1635 C CA . ARG B 1 90 ? 2.16 -13.312 5.875 1 98.62 90 ARG B CA 1
ATOM 1636 C C . ARG B 1 90 ? 2.154 -14.523 4.945 1 98.62 90 ARG B C 1
ATOM 1638 O O . ARG B 1 90 ? 1.138 -15.203 4.812 1 98.62 90 ARG B O 1
ATOM 1645 N N . ASN B 1 91 ? 3.303 -14.711 4.262 1 98.12 91 ASN B N 1
ATOM 1646 C CA . ASN B 1 91 ? 3.373 -15.883 3.4 1 98.12 91 ASN B CA 1
ATOM 1647 C C . ASN B 1 91 ? 3.93 -17.094 4.145 1 98.12 91 ASN B C 1
ATOM 1649 O O . ASN B 1 91 ? 4.199 -17.016 5.344 1 98.12 91 ASN B O 1
ATOM 1653 N N . HIS B 1 92 ? 4.105 -18.25 3.449 1 97.19 92 HIS B N 1
ATOM 1654 C CA . HIS B 1 92 ? 4.453 -19.531 4.043 1 97.19 92 HIS B CA 1
ATOM 1655 C C . HIS B 1 92 ? 5.859 -19.5 4.637 1 97.19 92 HIS B C 1
ATOM 1657 O O . HIS B 1 92 ? 6.219 -20.375 5.43 1 97.19 92 HIS B O 1
ATOM 1663 N N . ARG B 1 93 ? 6.652 -18.484 4.293 1 95.38 93 ARG B N 1
ATOM 1664 C CA . ARG B 1 93 ? 7.996 -18.328 4.844 1 95.38 93 ARG B CA 1
ATOM 1665 C C . ARG B 1 93 ? 7.98 -17.422 6.07 1 95.38 93 ARG B C 1
ATOM 1667 O O . ARG B 1 93 ? 9.039 -17.094 6.621 1 95.38 93 ARG B O 1
ATOM 1674 N N . GLY B 1 94 ? 6.852 -16.875 6.371 1 97.12 94 GLY B N 1
ATOM 1675 C CA . GLY B 1 94 ? 6.715 -15.977 7.504 1 97.12 94 GLY B CA 1
ATOM 1676 C C . GLY B 1 94 ? 7 -14.531 7.148 1 97.12 94 GLY B C 1
ATOM 1677 O O . GLY B 1 94 ? 6.969 -13.656 8.016 1 97.12 94 GLY B O 1
ATOM 1678 N N . GLN B 1 95 ? 7.293 -14.344 5.883 1 98.06 95 GLN B N 1
ATOM 1679 C CA . GLN B 1 95 ? 7.578 -12.977 5.449 1 98.06 95 GLN B CA 1
ATOM 1680 C C . GLN B 1 95 ? 6.309 -12.125 5.434 1 98.06 95 GLN B C 1
ATOM 1682 O O . GLN B 1 95 ? 5.277 -12.555 4.906 1 98.06 95 GLN B O 1
ATOM 1687 N N . ARG B 1 96 ? 6.402 -10.953 5.988 1 98.69 96 ARG B N 1
ATOM 1688 C CA . ARG B 1 96 ? 5.293 -10.008 5.91 1 98.69 96 ARG B CA 1
ATOM 1689 C C . ARG B 1 96 ? 5.25 -9.32 4.547 1 98.69 96 ARG B C 1
ATOM 1691 O O . ARG B 1 96 ? 6.281 -8.906 4.023 1 98.69 96 ARG B O 1
ATOM 1698 N N . CYS B 1 97 ? 4.02 -9.227 3.979 1 98.81 97 CYS B N 1
ATOM 1699 C CA . CYS B 1 97 ? 3.789 -8.664 2.652 1 98.81 97 CYS B CA 1
ATOM 1700 C C . CYS B 1 97 ? 2.648 -7.656 2.68 1 98.81 97 CYS B C 1
ATOM 1702 O O . CYS B 1 97 ? 1.777 -7.723 3.549 1 98.81 97 CYS B O 1
ATOM 1704 N N . ALA B 1 98 ? 2.703 -6.738 1.826 1 98.88 98 ALA B N 1
ATOM 1705 C CA . ALA B 1 98 ? 1.623 -5.785 1.589 1 98.88 98 ALA B CA 1
ATOM 1706 C C . ALA B 1 98 ? 1.305 -5.676 0.101 1 98.88 98 ALA B C 1
ATOM 1708 O O . ALA B 1 98 ? 2.191 -5.398 -0.71 1 98.88 98 ALA B O 1
ATOM 1709 N N . GLU B 1 99 ? 0.048 -5.91 -0.267 1 98.81 99 GLU B N 1
ATOM 1710 C CA . GLU B 1 99 ? -0.463 -5.746 -1.624 1 98.81 99 GLU B CA 1
ATOM 1711 C C . GLU B 1 99 ? -1.354 -4.512 -1.736 1 98.81 99 GLU B C 1
ATOM 1713 O O . GLU B 1 99 ? -2.412 -4.445 -1.107 1 98.81 99 GLU B O 1
ATOM 1718 N N . TRP B 1 100 ? -0.863 -3.492 -2.467 1 98.94 100 TRP B N 1
ATOM 1719 C CA . TRP B 1 100 ? -1.707 -2.346 -2.789 1 98.94 100 TRP B CA 1
ATOM 1720 C C . TRP B 1 100 ? -2.449 -2.57 -4.102 1 98.94 100 TRP B C 1
ATOM 1722 O O . TRP B 1 100 ? -1.841 -2.936 -5.113 1 98.94 100 TRP B O 1
ATOM 1732 N N . LEU B 1 101 ? -3.768 -2.387 -4.113 1 98.94 101 LEU B N 1
ATOM 1733 C CA . LEU B 1 101 ? -4.609 -2.549 -5.293 1 98.94 101 LEU B CA 1
ATOM 1734 C C . LEU B 1 101 ? -5.457 -1.305 -5.527 1 98.94 101 LEU B C 1
ATOM 1736 O O . LEU B 1 101 ? -6.172 -0.855 -4.629 1 98.94 101 LEU B O 1
ATOM 1740 N N . ARG B 1 102 ? -5.359 -0.729 -6.711 1 98.81 102 ARG B N 1
ATOM 1741 C CA . ARG B 1 102 ? -6.344 0.254 -7.152 1 98.81 102 ARG B CA 1
ATOM 1742 C C . ARG B 1 102 ? -7.512 -0.421 -7.867 1 98.81 102 ARG B C 1
ATOM 1744 O O . ARG B 1 102 ? -7.305 -1.202 -8.797 1 98.81 102 ARG B O 1
ATOM 1751 N N . LEU B 1 103 ? -8.672 -0.134 -7.445 1 98.62 103 LEU B N 1
ATOM 1752 C CA . LEU B 1 103 ? -9.852 -0.822 -7.949 1 98.62 103 LEU B CA 1
ATOM 1753 C C . LEU B 1 103 ? -10.695 0.104 -8.82 1 98.62 103 LEU B C 1
ATOM 1755 O O . LEU B 1 103 ? -10.812 1.297 -8.531 1 98.62 103 LEU B O 1
ATOM 1759 N N . ASP B 1 104 ? -11.305 -0.478 -9.867 1 98.12 104 ASP B N 1
ATOM 1760 C CA . ASP B 1 104 ? -12.219 0.297 -10.695 1 98.12 104 ASP B CA 1
ATOM 1761 C C . ASP B 1 104 ? -13.633 0.262 -10.133 1 98.12 104 ASP B C 1
ATOM 1763 O O . ASP B 1 104 ? -13.859 -0.236 -9.031 1 98.12 104 ASP B O 1
ATOM 1767 N N . GLY B 1 105 ? -14.539 0.89 -10.82 1 95.25 105 GLY B N 1
ATOM 1768 C CA . GLY B 1 105 ? -15.906 1.021 -10.352 1 95.25 105 GLY B CA 1
ATOM 1769 C C . GLY B 1 105 ? -16.609 -0.313 -10.18 1 95.25 105 GLY B C 1
ATOM 1770 O O . GLY B 1 105 ? -17.625 -0.399 -9.492 1 95.25 105 GLY B O 1
ATOM 1771 N N . GLU B 1 106 ? -16.062 -1.404 -10.75 1 96.19 106 GLU B N 1
ATOM 1772 C CA . GLU B 1 106 ? -16.625 -2.742 -10.648 1 96.19 106 GLU B CA 1
ATOM 1773 C C . GLU B 1 106 ? -15.922 -3.568 -9.578 1 96.19 106 GLU B C 1
ATOM 1775 O O . GLU B 1 106 ? -16.203 -4.762 -9.422 1 96.19 106 GLU B O 1
ATOM 1780 N N . GLY B 1 107 ? -14.984 -2.971 -8.93 1 97.12 107 GLY B N 1
ATOM 1781 C CA . GLY B 1 107 ? -14.281 -3.66 -7.863 1 97.12 107 GLY B CA 1
ATOM 1782 C C . GLY B 1 107 ? -13.156 -4.543 -8.359 1 97.12 107 GLY B C 1
ATOM 1783 O O . GLY B 1 107 ? -12.703 -5.445 -7.652 1 97.12 107 GLY B O 1
ATOM 1784 N N . ARG B 1 108 ? -12.75 -4.332 -9.57 1 98.62 108 ARG B N 1
ATOM 1785 C CA . ARG B 1 108 ? -11.625 -5.094 -10.109 1 98.62 108 ARG B CA 1
ATOM 1786 C C . ARG B 1 108 ? -10.336 -4.285 -10.055 1 98.62 108 ARG B C 1
ATOM 1788 O O . ARG B 1 108 ? -10.352 -3.068 -10.258 1 98.62 108 ARG B O 1
ATOM 1795 N N . ALA B 1 109 ? -9.227 -4.965 -9.836 1 98.88 109 ALA B N 1
ATOM 1796 C CA . ALA B 1 109 ? -7.926 -4.305 -9.766 1 98.88 109 ALA B CA 1
ATOM 1797 C C . ALA B 1 109 ? -7.473 -3.848 -11.156 1 98.88 109 ALA B C 1
ATOM 1799 O O . ALA B 1 109 ? -7.453 -4.637 -12.102 1 98.88 109 ALA B O 1
ATOM 1800 N N . VAL B 1 110 ? -7.125 -2.59 -11.266 1 98.88 110 VAL B N 1
ATOM 1801 C CA . VAL B 1 110 ? -6.559 -2.062 -12.5 1 98.88 110 VAL B CA 1
ATOM 1802 C C . VAL B 1 110 ? -5.055 -1.851 -12.336 1 98.88 110 VAL B C 1
ATOM 1804 O O . VAL B 1 110 ? -4.324 -1.727 -13.32 1 98.88 110 VAL B O 1
ATOM 1807 N N . GLU B 1 111 ? -4.648 -1.761 -11.141 1 98.94 111 GLU B N 1
ATOM 1808 C CA . GLU B 1 111 ? -3.232 -1.702 -10.789 1 98.94 111 GLU B CA 1
ATOM 1809 C C . GLU B 1 111 ? -2.967 -2.402 -9.461 1 98.94 111 GLU B C 1
ATOM 1811 O O . GLU B 1 111 ? -3.756 -2.283 -8.523 1 98.94 111 GLU B O 1
ATOM 1816 N N . GLY B 1 112 ? -1.929 -3.123 -9.352 1 98.88 112 GLY B N 1
ATOM 1817 C CA . GLY B 1 112 ? -1.474 -3.775 -8.133 1 98.88 112 GLY B CA 1
ATOM 1818 C C . GLY B 1 112 ? 0.03 -3.699 -7.945 1 98.88 112 GLY B C 1
ATOM 1819 O O . GLY B 1 112 ? 0.789 -3.791 -8.914 1 98.88 112 GLY B O 1
ATOM 1820 N N . ARG B 1 113 ? 0.458 -3.5 -6.789 1 98.62 113 ARG B N 1
ATOM 1821 C CA . ARG B 1 113 ? 1.873 -3.5 -6.43 1 98.62 113 ARG B CA 1
ATOM 1822 C C . ARG B 1 113 ? 2.127 -4.367 -5.203 1 98.62 113 ARG B C 1
ATOM 1824 O O . ARG B 1 113 ? 1.563 -4.121 -4.133 1 98.62 113 ARG B O 1
ATOM 1831 N N . ALA B 1 114 ? 2.912 -5.348 -5.395 1 98.75 114 ALA B N 1
ATOM 1832 C CA . ALA B 1 114 ? 3.34 -6.184 -4.277 1 98.75 114 ALA B CA 1
ATOM 1833 C C . ALA B 1 114 ? 4.598 -5.625 -3.617 1 98.75 114 ALA B C 1
ATOM 1835 O O . ALA B 1 114 ? 5.527 -5.191 -4.305 1 98.75 114 ALA B O 1
ATOM 1836 N N . SER B 1 115 ? 4.594 -5.59 -2.346 1 98.75 115 SER B N 1
ATOM 1837 C CA . SER B 1 115 ? 5.734 -5.137 -1.555 1 98.75 115 SER B CA 1
ATOM 1838 C C . SER B 1 115 ? 6.023 -6.094 -0.405 1 98.75 115 SER B C 1
ATOM 1840 O O . SER B 1 115 ? 5.129 -6.801 0.063 1 98.75 115 SER B O 1
ATOM 1842 N N . TYR B 1 116 ? 7.25 -6.121 0.021 1 98.5 116 TYR B N 1
ATOM 1843 C CA . TYR B 1 116 ? 7.707 -7.137 0.964 1 98.5 116 TYR B CA 1
ATOM 1844 C C . TYR B 1 116 ? 8.539 -6.512 2.076 1 98.5 116 TYR B C 1
ATOM 1846 O O . TYR B 1 116 ? 9.328 -5.598 1.83 1 98.5 116 TYR B O 1
ATOM 1854 N N . ALA B 1 117 ? 8.289 -7.023 3.318 1 98.25 117 ALA B N 1
ATOM 1855 C CA . ALA B 1 117 ? 9.133 -6.621 4.441 1 98.25 117 ALA B CA 1
ATOM 1856 C C . ALA B 1 117 ? 10.359 -7.516 4.555 1 98.25 117 ALA B C 1
ATOM 1858 O O . ALA B 1 117 ? 10.273 -8.727 4.355 1 98.25 117 ALA B O 1
ATOM 1859 N N . GLY B 1 118 ? 11.648 -7.035 4.867 1 87.31 118 GLY B N 1
ATOM 1860 C CA . GLY B 1 118 ? 12.805 -7.891 5.113 1 87.31 118 GLY B CA 1
ATOM 1861 C C . GLY B 1 118 ? 14.117 -7.242 4.734 1 87.31 118 GLY B C 1
ATOM 1862 O O . GLY B 1 118 ? 14.141 -6.164 4.137 1 87.31 118 GLY B O 1
#